Protein AF-A0A1G6BHX0-F1 (afdb_monomer_lite)

Structure (mmCIF, N/CA/C/O backbone):
data_AF-A0A1G6BHX0-F1
#
_entry.id   AF-A0A1G6BHX0-F1
#
loop_
_atom_site.group_PDB
_atom_site.id
_atom_site.type_symbol
_atom_site.label_atom_id
_atom_site.label_alt_id
_atom_site.label_comp_id
_atom_site.label_asym_id
_atom_site.label_entity_id
_atom_site.label_seq_id
_atom_site.pdbx_PDB_ins_code
_atom_site.Cartn_x
_atom_site.Cartn_y
_atom_site.Cartn_z
_atom_site.occupancy
_atom_site.B_iso_or_equiv
_atom_site.auth_seq_id
_atom_site.auth_comp_id
_atom_site.auth_asym_id
_atom_site.auth_atom_id
_atom_site.pdbx_PDB_model_num
ATOM 1 N N . MET A 1 1 ? -60.438 -15.370 -23.600 1.00 46.47 1 MET A N 1
ATOM 2 C CA . MET A 1 1 ? -59.847 -15.173 -22.252 1.00 46.47 1 MET A CA 1
ATOM 3 C C . MET A 1 1 ? -58.517 -15.905 -22.029 1.00 46.47 1 MET A C 1
ATOM 5 O O . MET A 1 1 ? -57.641 -15.317 -21.419 1.00 46.47 1 MET A O 1
ATOM 9 N N . LYS A 1 2 ? -58.293 -17.122 -22.562 1.00 44.69 2 LYS A N 1
ATOM 10 C CA . LYS A 1 2 ? -57.037 -17.888 -22.352 1.00 44.69 2 LYS A CA 1
ATOM 11 C C . LYS A 1 2 ? -55.744 -17.237 -22.894 1.00 44.69 2 LYS A C 1
ATOM 13 O O . LYS A 1 2 ? -54.677 -17.488 -22.357 1.00 44.69 2 LYS A O 1
ATOM 18 N N . LYS A 1 3 ? -55.824 -16.378 -23.923 1.00 44.75 3 LYS A N 1
ATOM 19 C CA . LYS A 1 3 ? -54.641 -15.731 -24.530 1.00 44.75 3 LYS A CA 1
ATOM 20 C C . LYS A 1 3 ? -54.059 -14.584 -23.688 1.00 44.75 3 LYS A C 1
ATOM 22 O O . LYS A 1 3 ? -52.851 -14.409 -23.675 1.00 44.75 3 LYS A O 1
ATOM 27 N N . ILE A 1 4 ? -54.893 -13.843 -22.954 1.00 51.31 4 ILE A N 1
ATOM 28 C CA . ILE A 1 4 ? -54.459 -12.666 -22.174 1.00 51.31 4 ILE A CA 1
ATOM 29 C C . ILE A 1 4 ? -53.699 -13.097 -20.909 1.00 51.31 4 ILE A C 1
ATOM 31 O O . ILE A 1 4 ? -52.678 -12.511 -20.568 1.00 51.31 4 ILE A O 1
ATOM 35 N N . VAL A 1 5 ? -54.135 -14.190 -20.273 1.00 51.47 5 VAL A N 1
ATOM 36 C CA . VAL A 1 5 ? -53.470 -14.758 -19.087 1.00 51.47 5 VAL A CA 1
ATOM 37 C C . VAL A 1 5 ? -52.067 -15.282 -19.425 1.00 51.47 5 VAL A C 1
ATOM 39 O O . VAL A 1 5 ? -51.151 -15.151 -18.620 1.00 51.47 5 VAL A O 1
ATOM 42 N N . SER A 1 6 ? -51.863 -15.792 -20.646 1.00 55.38 6 SER A N 1
ATOM 43 C CA . SER A 1 6 ? -50.557 -16.291 -21.095 1.00 55.38 6 SER A CA 1
ATOM 44 C C . SER A 1 6 ? -49.532 -15.174 -21.325 1.00 55.38 6 SER A C 1
ATOM 46 O O . SER A 1 6 ? -48.349 -15.383 -21.077 1.00 55.38 6 SER A O 1
ATOM 48 N N . PHE A 1 7 ? -49.973 -13.987 -21.760 1.00 51.72 7 PHE A N 1
ATOM 49 C CA . PHE A 1 7 ? -49.089 -12.830 -21.941 1.00 51.72 7 PHE A CA 1
ATOM 50 C C . PHE A 1 7 ? -48.683 -12.198 -20.609 1.00 51.72 7 PHE A C 1
ATOM 52 O O . PHE A 1 7 ? -47.522 -11.841 -20.435 1.00 51.72 7 PHE A O 1
ATOM 59 N N . ALA A 1 8 ? -49.608 -12.113 -19.649 1.00 55.66 8 ALA A N 1
ATOM 60 C CA . ALA A 1 8 ? -49.297 -11.607 -18.314 1.00 55.66 8 ALA A CA 1
ATOM 61 C C . ALA A 1 8 ? -48.320 -12.533 -17.568 1.00 55.66 8 ALA A C 1
ATOM 63 O O . ALA A 1 8 ? -47.366 -12.056 -16.961 1.00 55.66 8 ALA A O 1
ATOM 64 N N . LEU A 1 9 ? -48.500 -13.855 -17.672 1.00 54.53 9 LEU A N 1
ATOM 65 C CA . LEU A 1 9 ? -47.599 -14.825 -17.045 1.00 54.53 9 LEU A CA 1
ATOM 66 C C . LEU A 1 9 ? -46.196 -14.802 -17.678 1.00 54.53 9 LEU A C 1
ATOM 68 O O . LEU A 1 9 ? -45.200 -14.856 -16.961 1.00 54.53 9 LEU A O 1
ATOM 72 N N . ALA A 1 10 ? -46.113 -14.652 -19.005 1.00 54.75 10 ALA A N 1
ATOM 73 C CA . ALA A 1 10 ? -44.840 -14.501 -19.707 1.00 54.75 10 ALA A CA 1
ATOM 74 C C . ALA A 1 10 ? -44.122 -13.194 -19.329 1.00 54.75 10 ALA A C 1
ATOM 76 O O . ALA A 1 10 ? -42.919 -13.211 -19.085 1.00 54.75 10 ALA A O 1
ATOM 77 N N . ALA A 1 11 ? -44.848 -12.077 -19.206 1.00 55.94 11 ALA A N 1
ATOM 78 C CA . ALA A 1 11 ? -44.277 -10.799 -18.783 1.00 55.94 11 ALA A CA 1
ATOM 79 C C . ALA A 1 11 ? -43.752 -10.847 -17.338 1.00 55.94 11 ALA A C 1
ATOM 81 O O . ALA A 1 11 ? -42.668 -10.341 -17.062 1.00 55.94 11 ALA A O 1
ATOM 82 N N . VAL A 1 12 ? -44.465 -11.516 -16.426 1.00 55.97 12 VAL A N 1
ATOM 83 C CA . VAL A 1 12 ? -44.016 -11.691 -15.035 1.00 55.97 12 VAL A CA 1
ATOM 84 C C . VAL A 1 12 ? -42.796 -12.612 -14.949 1.00 55.97 12 VAL A C 1
ATOM 86 O O . VAL A 1 12 ? -41.881 -12.311 -14.189 1.00 55.97 12 VAL A O 1
ATOM 89 N N . MET A 1 13 ? -42.716 -13.676 -15.758 1.00 52.53 13 MET A N 1
ATOM 90 C CA . MET A 1 13 ? -41.508 -14.511 -15.826 1.00 52.53 13 MET A CA 1
ATOM 91 C C . MET A 1 13 ? -40.313 -13.761 -16.424 1.00 52.53 13 MET A C 1
ATOM 93 O O . MET A 1 13 ? -39.204 -13.910 -15.923 1.00 52.53 13 MET A O 1
ATOM 97 N N . VAL A 1 14 ? -40.516 -12.912 -17.438 1.00 51.03 14 VAL A N 1
ATOM 98 C CA . VAL A 1 14 ? -39.447 -12.061 -17.991 1.00 51.03 14 VAL A CA 1
ATOM 99 C C . VAL A 1 14 ? -38.976 -11.029 -16.964 1.00 51.03 14 VAL A C 1
ATOM 101 O O . VAL A 1 14 ? -37.773 -10.824 -16.839 1.00 51.03 14 VAL A O 1
ATOM 104 N N . CYS A 1 15 ? -39.881 -10.438 -16.178 1.00 52.56 15 CYS A N 1
ATOM 105 C CA . CYS A 1 15 ? -39.523 -9.530 -15.085 1.00 52.56 15 CYS A CA 1
ATOM 106 C C . CYS A 1 15 ? -38.825 -10.248 -13.916 1.00 52.56 15 CYS A C 1
ATOM 108 O O . CYS A 1 15 ? -37.876 -9.721 -13.347 1.00 52.56 15 CYS A O 1
ATOM 110 N N . ALA A 1 16 ? -39.243 -11.463 -13.560 1.00 45.12 16 ALA A N 1
ATOM 111 C CA . ALA A 1 16 ? -38.604 -12.235 -12.494 1.00 45.12 16 ALA A CA 1
ATOM 112 C C . ALA A 1 16 ? -37.216 -12.755 -12.908 1.00 45.12 16 ALA A C 1
ATOM 114 O O . ALA A 1 16 ? -36.285 -12.739 -12.104 1.00 45.12 16 ALA A O 1
ATOM 115 N N . MET A 1 17 ? -37.046 -13.149 -14.174 1.00 44.47 17 MET A N 1
ATOM 116 C CA . MET A 1 17 ? -35.746 -13.558 -14.713 1.00 44.47 17 MET A CA 1
ATOM 117 C C . MET A 1 17 ? -34.805 -12.368 -14.934 1.00 44.47 17 MET A C 1
ATOM 119 O O . MET A 1 17 ? -33.602 -12.524 -14.752 1.00 44.47 17 MET A O 1
ATOM 123 N N . SER A 1 18 ? -35.308 -11.168 -15.244 1.00 44.28 18 SER A N 1
ATOM 124 C CA . SER A 1 18 ? -34.462 -9.969 -15.334 1.00 44.28 18 SER A CA 1
ATOM 125 C C . SER A 1 18 ? -34.060 -9.412 -13.966 1.00 44.28 18 SER A C 1
ATOM 127 O O . SER A 1 18 ? -32.955 -8.894 -13.835 1.00 44.28 18 SER A O 1
ATOM 129 N N . ILE A 1 19 ? -34.880 -9.584 -12.924 1.00 40.91 19 ILE A N 1
ATOM 130 C CA . ILE A 1 19 ? -34.498 -9.231 -11.545 1.00 40.91 19 ILE A CA 1
ATOM 131 C C . ILE A 1 19 ? -33.525 -10.271 -10.961 1.00 40.91 19 ILE A C 1
ATOM 133 O O . ILE A 1 19 ? -32.582 -9.896 -10.268 1.00 40.91 19 ILE A O 1
ATOM 137 N N . SER A 1 20 ? -33.672 -11.559 -11.297 1.00 32.75 20 SER A N 1
ATOM 138 C CA . SER A 1 20 ? -32.741 -12.608 -10.848 1.00 32.75 20 SER A CA 1
ATOM 139 C C . SER A 1 20 ? -31.373 -12.556 -11.542 1.00 32.75 20 SER A C 1
ATOM 141 O O . SER A 1 20 ? -30.384 -12.952 -10.931 1.00 32.75 20 SER A O 1
ATOM 143 N N . VAL A 1 21 ? -31.281 -12.042 -12.775 1.00 37.16 21 VAL A N 1
ATOM 144 C CA . VAL A 1 21 ? -29.992 -11.767 -13.452 1.00 37.16 21 VAL A CA 1
ATOM 145 C C . VAL A 1 2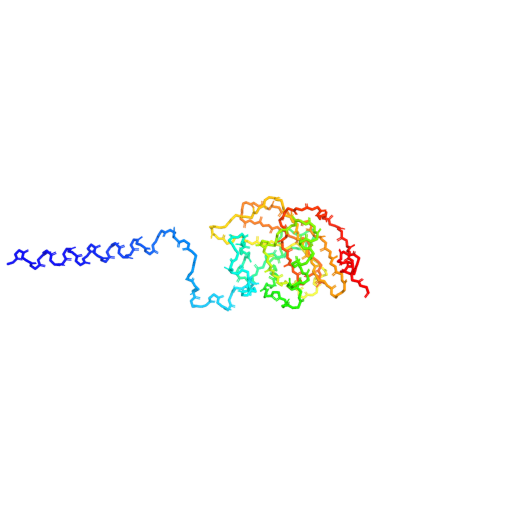1 ? -29.294 -10.524 -12.873 1.00 37.16 21 VAL A C 1
ATOM 147 O O . VAL A 1 21 ? -28.095 -10.344 -13.063 1.00 37.16 21 VAL A O 1
ATOM 150 N N . CYS A 1 22 ? -29.997 -9.697 -12.094 1.00 35.69 22 CYS A N 1
ATOM 151 C CA . CYS A 1 22 ? -29.413 -8.549 -11.395 1.00 35.69 22 CYS A CA 1
ATOM 152 C C . CYS A 1 22 ? -28.879 -8.869 -9.984 1.00 35.69 22 CYS A C 1
ATOM 154 O O . CYS A 1 22 ? -28.345 -7.966 -9.346 1.00 35.69 22 CYS A O 1
ATOM 156 N N . ALA A 1 23 ? -29.012 -10.105 -9.484 1.00 33.50 23 ALA A N 1
ATOM 157 C CA . ALA A 1 23 ? -28.701 -10.440 -8.087 1.00 33.50 23 ALA A CA 1
ATOM 158 C C . ALA A 1 23 ? -27.731 -11.624 -7.886 1.00 33.50 23 ALA A C 1
ATOM 160 O O . ALA A 1 23 ? -27.580 -12.094 -6.761 1.00 33.50 23 ALA A O 1
ATOM 161 N N . ALA A 1 24 ? -27.036 -12.094 -8.927 1.00 28.48 24 ALA A N 1
ATOM 162 C CA . ALA A 1 24 ? -25.957 -13.077 -8.782 1.00 28.48 24 ALA A CA 1
ATOM 163 C C . ALA A 1 24 ? -24.733 -12.684 -9.631 1.00 28.48 24 ALA A C 1
ATOM 165 O O . ALA A 1 24 ? -24.894 -12.089 -10.699 1.00 28.48 24 ALA A O 1
ATOM 166 N N . PRO A 1 25 ? -23.511 -12.955 -9.140 1.00 38.62 25 PRO A N 1
ATOM 167 C CA . PRO A 1 25 ? -22.312 -12.225 -9.515 1.00 38.62 25 PRO A CA 1
ATOM 168 C C . PRO A 1 25 ? -21.788 -12.713 -10.865 1.00 38.62 25 PRO A C 1
ATOM 170 O O . PRO A 1 25 ? -21.368 -13.857 -11.010 1.00 38.62 25 PRO A O 1
ATOM 173 N N . MET A 1 26 ? -21.782 -11.825 -11.854 1.00 28.05 26 MET A N 1
ATOM 174 C CA . MET A 1 26 ? -20.965 -11.977 -13.053 1.00 28.05 26 MET A CA 1
ATOM 175 C C . MET A 1 26 ? -20.122 -10.711 -13.186 1.00 28.05 26 MET A C 1
ATOM 177 O O . MET A 1 26 ? -20.650 -9.605 -13.284 1.00 28.05 26 MET A O 1
ATOM 181 N N . ALA A 1 27 ? -18.810 -10.902 -13.086 1.00 26.11 27 ALA A N 1
ATOM 182 C CA . ALA A 1 27 ? -17.751 -9.906 -13.196 1.00 26.11 27 ALA A CA 1
ATOM 183 C C . ALA A 1 27 ? -17.761 -9.157 -14.553 1.00 26.11 27 ALA A C 1
ATOM 185 O O . ALA A 1 27 ? -18.596 -9.420 -15.418 1.00 26.11 27 ALA A O 1
ATOM 186 N N . PRO A 1 28 ? -16.724 -8.367 -14.851 1.00 34.50 28 PRO A N 1
ATOM 187 C CA . PRO A 1 28 ? -16.328 -7.086 -14.283 1.00 34.50 28 PRO A CA 1
ATOM 188 C C . PRO A 1 28 ? -16.650 -5.989 -15.318 1.00 34.50 28 PRO A C 1
ATOM 190 O O . PRO A 1 28 ? -16.284 -6.104 -16.484 1.00 34.50 28 PRO A O 1
ATOM 193 N N . GLY A 1 29 ? -17.358 -4.921 -14.943 1.00 31.41 29 GLY A N 1
ATOM 194 C CA . GLY A 1 29 ? -17.608 -3.843 -15.917 1.00 31.41 29 GLY A CA 1
ATOM 195 C C . GLY A 1 29 ? -18.856 -2.994 -15.729 1.00 31.41 29 GLY A C 1
ATOM 196 O O . GLY A 1 29 ? -19.394 -2.480 -16.707 1.00 31.41 29 GLY A O 1
ATOM 197 N N . ARG A 1 30 ? -19.338 -2.807 -14.499 1.00 31.22 30 ARG A N 1
ATOM 198 C CA . ARG A 1 30 ? -20.303 -1.740 -14.215 1.00 31.22 30 ARG A CA 1
ATOM 199 C C . ARG A 1 30 ? -19.712 -0.786 -13.197 1.00 31.22 30 ARG A C 1
ATOM 201 O O . ARG A 1 30 ? -19.806 -1.021 -12.003 1.00 31.22 30 ARG A O 1
ATOM 208 N N . LEU A 1 31 ? -19.124 0.286 -13.722 1.00 30.83 31 LEU A N 1
ATOM 209 C CA . LEU A 1 31 ? -18.862 1.513 -12.980 1.00 30.83 31 LEU A CA 1
ATOM 210 C C . LEU A 1 31 ? -20.208 2.033 -12.467 1.00 30.83 31 LEU A C 1
ATOM 212 O O . LEU A 1 31 ? -21.060 2.453 -13.259 1.00 30.83 31 LEU A O 1
ATOM 216 N N . LEU A 1 32 ? -20.429 1.956 -11.158 1.00 29.66 32 LEU A N 1
ATOM 217 C CA . LEU A 1 32 ? -21.624 2.528 -10.547 1.00 29.66 32 LEU A CA 1
ATOM 218 C C . LEU A 1 32 ? -21.540 4.066 -10.623 1.00 29.66 32 LEU A C 1
ATOM 220 O O . LEU A 1 32 ? -20.479 4.637 -10.353 1.00 29.66 32 LEU A O 1
ATOM 224 N N . PRO A 1 33 ? -22.625 4.786 -10.965 1.00 27.83 33 PRO A N 1
ATOM 225 C CA . PRO A 1 33 ? -22.627 6.247 -10.930 1.00 27.83 33 PRO A CA 1
ATOM 226 C C . PRO A 1 33 ? -22.455 6.716 -9.476 1.00 27.83 33 PRO A C 1
ATOM 228 O O . PRO A 1 33 ? -23.372 6.597 -8.669 1.00 27.83 33 PRO A O 1
ATOM 231 N N . GLY A 1 34 ? -21.247 7.178 -9.138 1.00 31.67 34 GLY A N 1
ATOM 232 C CA . GLY A 1 34 ? -20.803 7.495 -7.771 1.00 31.67 34 GLY A CA 1
ATOM 233 C C . GLY A 1 34 ? -19.499 6.794 -7.363 1.00 31.67 34 GLY A C 1
ATOM 234 O O . GLY A 1 34 ? -18.779 7.291 -6.503 1.00 31.67 34 GLY A O 1
ATOM 235 N N . GLU A 1 35 ? -19.119 5.699 -8.030 1.00 32.47 35 GLU A N 1
ATOM 236 C CA . GLU A 1 35 ? -17.833 5.025 -7.789 1.00 32.47 35 GLU A CA 1
ATOM 237 C C . GLU A 1 35 ? -16.640 5.887 -8.241 1.00 32.47 35 GLU A C 1
ATOM 239 O O . GLU A 1 35 ? -15.602 5.859 -7.599 1.00 32.47 35 GLU A O 1
ATOM 244 N N . TYR A 1 36 ? -16.786 6.763 -9.244 1.00 32.47 36 TYR A N 1
ATOM 245 C CA . TYR A 1 36 ? -15.722 7.716 -9.617 1.00 32.47 36 TYR A CA 1
ATOM 246 C C . TYR A 1 36 ? -15.337 8.704 -8.505 1.00 32.47 36 TYR A C 1
ATOM 248 O O . TYR A 1 36 ? -14.243 9.256 -8.549 1.00 32.47 36 TYR A O 1
ATOM 256 N N . THR A 1 37 ? -16.219 8.952 -7.534 1.00 30.36 37 THR A N 1
ATOM 257 C CA . THR A 1 37 ? -15.979 9.918 -6.448 1.00 30.36 37 THR A CA 1
ATOM 258 C C . THR A 1 37 ? -15.543 9.261 -5.138 1.00 30.36 37 THR A C 1
ATOM 260 O O . THR A 1 37 ? -15.032 9.964 -4.276 1.00 30.36 37 THR A O 1
ATOM 263 N N . ASN A 1 38 ? -15.686 7.935 -5.007 1.00 33.62 38 ASN A N 1
ATOM 264 C CA . ASN A 1 38 ? -15.346 7.165 -3.798 1.00 33.62 38 ASN A CA 1
ATOM 265 C C . ASN A 1 38 ? -14.410 5.968 -4.057 1.00 33.62 38 ASN A C 1
ATOM 267 O O . ASN A 1 38 ? -14.175 5.141 -3.177 1.00 33.62 38 ASN A O 1
ATOM 271 N N . ASN A 1 39 ? -13.852 5.869 -5.262 1.00 37.94 39 ASN A N 1
ATOM 272 C CA . ASN A 1 39 ? -12.819 4.904 -5.601 1.00 37.94 39 ASN A CA 1
ATOM 273 C C . ASN A 1 39 ? -11.447 5.476 -5.251 1.00 37.94 39 ASN A C 1
ATOM 275 O O . ASN A 1 39 ? -10.689 5.835 -6.142 1.00 37.94 39 ASN A O 1
ATOM 279 N N . ALA A 1 40 ? -11.066 5.492 -3.977 1.00 39.12 40 ALA A N 1
ATOM 280 C CA . ALA A 1 40 ? -9.707 5.855 -3.556 1.00 39.12 40 ALA A CA 1
ATOM 281 C C . ALA A 1 40 ? -8.574 5.010 -4.204 1.00 39.12 40 ALA A C 1
ATOM 283 O O . ALA A 1 40 ? -7.400 5.229 -3.941 1.00 39.12 40 ALA A O 1
ATOM 284 N N . VAL A 1 41 ? -8.912 4.047 -5.065 1.00 46.31 41 VAL A N 1
ATOM 285 C CA . VAL A 1 41 ? -8.068 2.934 -5.506 1.00 46.31 41 VAL A CA 1
ATOM 286 C C . VAL A 1 41 ? -8.076 2.785 -7.035 1.00 46.31 41 VAL A C 1
ATOM 288 O O . VAL A 1 41 ? -7.857 1.701 -7.556 1.00 46.31 41 VAL A O 1
ATOM 291 N N . LEU A 1 42 ? -8.360 3.850 -7.796 1.00 42.75 42 LEU A N 1
ATOM 292 C CA . LEU A 1 42 ? -8.301 3.806 -9.264 1.00 42.75 42 LEU A CA 1
ATOM 293 C C . LEU A 1 42 ? -7.270 4.771 -9.838 1.00 42.75 42 LEU A C 1
ATOM 295 O O . LEU A 1 42 ? -7.570 5.924 -10.129 1.00 42.75 42 LEU A O 1
ATOM 299 N N . SER A 1 43 ? -6.067 4.291 -10.119 1.00 39.28 43 SER A N 1
ATOM 300 C CA . SER A 1 43 ? -5.427 4.758 -11.345 1.00 39.28 43 SER A CA 1
ATOM 301 C C . SER A 1 43 ? -6.139 4.017 -12.478 1.00 39.28 43 SER A C 1
ATOM 303 O O . SER A 1 43 ? -6.162 2.788 -12.482 1.00 39.28 43 SER A O 1
ATOM 305 N N . GLY A 1 44 ? -6.777 4.740 -13.403 1.00 38.56 44 GLY A N 1
ATOM 306 C CA . GLY A 1 44 ? -7.538 4.151 -14.515 1.00 38.56 44 GLY A CA 1
ATOM 307 C C . GLY A 1 44 ? -6.751 3.153 -15.380 1.00 38.56 44 GLY A C 1
ATOM 308 O O . GLY A 1 44 ? -7.365 2.437 -16.155 1.00 38.56 44 GLY A O 1
ATOM 309 N N . LEU A 1 45 ? -5.426 3.064 -15.208 1.00 43.53 45 LEU A N 1
ATOM 310 C CA . LEU A 1 45 ? -4.554 2.065 -15.832 1.00 43.53 45 LEU A CA 1
ATOM 311 C C . LEU A 1 45 ? -4.674 0.649 -15.238 1.00 43.53 45 LEU A C 1
ATOM 313 O O . LEU A 1 45 ? -4.355 -0.308 -15.929 1.00 43.53 45 LEU A O 1
ATOM 317 N N . TRP A 1 46 ? -5.102 0.489 -13.981 1.00 50.38 46 TRP A N 1
ATOM 318 C CA . TRP A 1 46 ? -5.078 -0.815 -13.286 1.00 50.38 46 TRP A CA 1
ATOM 319 C C . TRP A 1 46 ? -6.423 -1.542 -13.266 1.00 50.38 46 TRP A C 1
ATOM 321 O O . TRP A 1 46 ? -6.490 -2.709 -12.895 1.00 50.38 46 TRP A O 1
ATOM 331 N N . LEU A 1 47 ? -7.487 -0.885 -13.738 1.00 46.84 47 LEU A N 1
ATOM 332 C CA . LEU A 1 47 ? -8.778 -1.534 -14.005 1.00 46.84 47 LEU A CA 1
ATOM 333 C C . LEU A 1 47 ? -8.689 -2.638 -15.063 1.00 46.84 47 LEU A C 1
ATOM 335 O O . LEU A 1 47 ? -9.620 -3.426 -15.196 1.00 46.84 47 LEU A O 1
ATOM 339 N N . GLU A 1 48 ? -7.599 -2.664 -15.828 1.00 43.31 48 GLU A N 1
ATOM 340 C CA . GLU A 1 48 ? -7.405 -3.575 -16.952 1.00 43.31 48 GLU A CA 1
ATOM 341 C C . GLU A 1 48 ? -6.636 -4.852 -16.571 1.00 43.31 48 GLU A C 1
ATOM 343 O O . GLU A 1 48 ? -6.538 -5.768 -17.387 1.00 43.31 48 GLU A O 1
ATOM 348 N N . THR A 1 49 ? -6.113 -4.954 -15.342 1.00 54.47 49 THR A N 1
ATOM 349 C CA . THR A 1 49 ? -5.416 -6.157 -14.862 1.00 54.47 49 THR A CA 1
ATOM 350 C C . THR A 1 49 ? -6.336 -6.996 -13.979 1.00 54.47 49 THR A C 1
ATOM 352 O O . THR A 1 49 ? -6.878 -6.491 -12.998 1.00 54.47 49 THR A O 1
ATOM 355 N N . ASN A 1 50 ? -6.482 -8.287 -14.294 1.00 59.06 50 ASN A N 1
ATOM 356 C CA . ASN A 1 50 ? -7.357 -9.220 -13.564 1.00 59.06 50 ASN A CA 1
ATOM 357 C C . ASN A 1 50 ? -6.966 -9.433 -12.090 1.00 59.06 50 ASN A C 1
ATOM 359 O O . ASN A 1 50 ? -7.782 -9.920 -11.315 1.00 59.06 50 ASN A O 1
ATOM 363 N N . ASP A 1 51 ? -5.743 -9.061 -11.714 1.00 67.56 51 ASP A N 1
ATOM 364 C CA . ASP A 1 51 ? -5.155 -9.351 -10.403 1.00 67.56 51 ASP A CA 1
ATOM 365 C C . ASP A 1 51 ? -5.306 -8.187 -9.404 1.00 67.56 51 ASP A C 1
ATOM 367 O O . ASP A 1 51 ? -4.748 -8.214 -8.308 1.00 67.56 51 ASP A O 1
ATOM 371 N N . PHE A 1 52 ? -6.048 -7.136 -9.774 1.00 76.94 52 PHE A N 1
ATOM 372 C CA . PHE A 1 52 ? -6.218 -5.957 -8.932 1.00 76.94 52 PHE A CA 1
ATOM 373 C C . PHE A 1 52 ? -7.264 -6.166 -7.826 1.00 76.94 52 PHE A C 1
ATOM 375 O O . PHE A 1 52 ? -8.418 -6.517 -8.081 1.00 76.94 52 PHE A O 1
ATOM 382 N N . VAL A 1 53 ? -6.875 -5.863 -6.589 1.00 77.88 53 VAL A N 1
ATOM 383 C CA . VAL A 1 53 ? -7.654 -6.022 -5.361 1.00 77.88 53 VAL A CA 1
ATOM 384 C C . VAL A 1 53 ? -7.939 -4.646 -4.746 1.00 77.88 53 VAL A C 1
ATOM 386 O O . VAL A 1 53 ? -7.054 -4.033 -4.148 1.00 77.88 53 VAL A O 1
ATOM 389 N N . PRO A 1 54 ? -9.174 -4.127 -4.849 1.00 76.00 54 PRO A N 1
ATOM 390 C CA . PRO A 1 54 ? -9.528 -2.841 -4.267 1.00 76.00 54 PRO A CA 1
ATOM 391 C C . PRO A 1 54 ? -9.647 -2.919 -2.739 1.00 76.00 54 PRO A C 1
ATOM 393 O O . PRO A 1 54 ? -10.303 -3.810 -2.187 1.00 76.00 54 PRO A O 1
ATOM 396 N N . VAL A 1 55 ? -9.065 -1.928 -2.057 1.00 71.88 55 VAL A N 1
ATOM 397 C CA . VAL A 1 55 ? -9.106 -1.801 -0.593 1.00 71.88 55 VAL A CA 1
ATOM 398 C C . VAL A 1 55 ? -9.787 -0.507 -0.159 1.00 71.88 55 VAL A C 1
ATOM 400 O O . VAL A 1 55 ? -9.334 0.585 -0.472 1.00 71.88 55 VAL A O 1
ATOM 403 N N . SER A 1 56 ? -10.847 -0.650 0.630 1.00 67.69 56 SER A N 1
ATOM 404 C CA . SER A 1 56 ? -11.624 0.403 1.278 1.00 67.69 56 SER A CA 1
ATOM 405 C C . SER A 1 56 ? -12.263 1.465 0.359 1.00 67.69 56 SER A C 1
ATOM 407 O O . SER A 1 56 ? -11.754 1.858 -0.686 1.00 67.69 56 SER A O 1
ATOM 409 N N . SER A 1 57 ? -13.424 1.976 0.771 1.00 63.03 57 SER A N 1
ATOM 410 C CA . SER A 1 57 ? -14.204 2.986 0.046 1.00 63.03 57 SER A CA 1
ATOM 411 C C . SER A 1 57 ? -13.812 4.430 0.394 1.00 63.03 57 SER A C 1
ATOM 413 O O . SER A 1 57 ? -14.679 5.301 0.422 1.00 63.03 57 SER A O 1
ATOM 415 N N . GLY A 1 58 ? -12.540 4.681 0.728 1.00 64.38 58 GLY A N 1
ATOM 416 C CA . GLY A 1 58 ? -12.028 6.030 1.011 1.00 64.38 58 GLY A CA 1
ATOM 417 C C . GLY A 1 58 ? -11.542 6.295 2.437 1.00 64.38 58 GLY A C 1
ATOM 418 O O . GLY A 1 58 ? -11.007 7.371 2.680 1.00 64.38 58 GLY A O 1
ATOM 419 N N . VAL A 1 59 ? -11.670 5.343 3.370 1.00 72.31 59 VAL A N 1
ATOM 420 C CA . VAL A 1 59 ? -11.201 5.522 4.759 1.00 72.31 59 VAL A CA 1
ATOM 421 C C . VAL A 1 59 ? -10.577 4.255 5.348 1.00 72.31 59 VAL A C 1
ATOM 423 O O . VAL A 1 59 ? -11.075 3.156 5.141 1.00 72.31 59 VAL A O 1
ATOM 426 N N . GLY A 1 60 ? -9.492 4.378 6.103 1.00 75.75 60 GLY A N 1
ATOM 427 C CA . GLY A 1 60 ? -8.924 3.282 6.897 1.00 75.75 60 GLY A CA 1
ATOM 428 C C . GLY A 1 60 ? -9.090 3.539 8.391 1.00 75.75 60 GLY A C 1
ATOM 429 O O . GLY A 1 60 ? -8.956 4.682 8.826 1.00 75.75 60 GLY A O 1
ATOM 430 N N . ASP A 1 61 ? -9.341 2.503 9.191 1.00 84.50 61 ASP A N 1
ATOM 431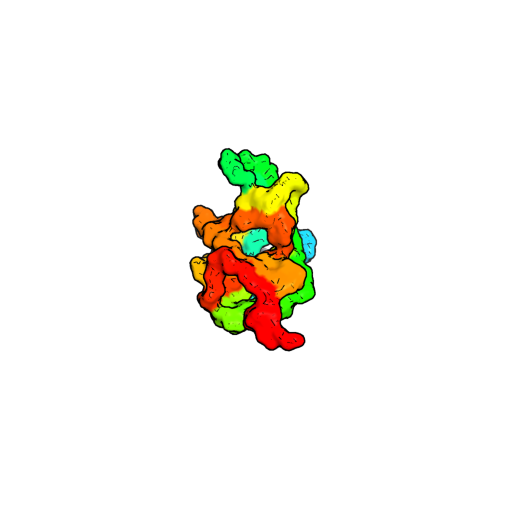 C CA . ASP A 1 61 ? -9.385 2.653 10.651 1.00 84.50 61 ASP A CA 1
ATOM 432 C C . ASP A 1 61 ? -7.956 2.847 11.170 1.00 84.50 61 ASP A C 1
ATOM 434 O O . ASP A 1 61 ? -7.100 1.988 10.967 1.00 84.50 61 ASP A O 1
ATOM 438 N N . CYS A 1 62 ? -7.666 3.975 11.816 1.00 86.94 62 CYS A N 1
ATOM 439 C CA . CYS A 1 62 ? -6.303 4.347 12.195 1.00 86.94 62 CYS A CA 1
ATOM 440 C C . CYS A 1 62 ? -6.120 4.308 13.709 1.00 86.94 62 CYS A C 1
ATOM 442 O O . CYS A 1 62 ? -6.581 5.211 14.398 1.00 86.94 62 CYS A O 1
ATOM 444 N N . THR A 1 63 ? -5.392 3.335 14.247 1.00 86.44 63 THR A N 1
ATOM 445 C CA . THR A 1 63 ? -5.068 3.252 15.682 1.00 86.44 63 THR A CA 1
ATOM 446 C C . THR A 1 63 ? -3.652 3.741 15.977 1.00 86.44 63 THR A C 1
ATOM 448 O O . THR A 1 63 ? -2.729 3.515 15.195 1.00 86.44 63 THR A O 1
ATOM 451 N N . ILE A 1 64 ? -3.469 4.390 17.127 1.00 84.38 64 ILE A N 1
ATOM 452 C CA . ILE A 1 64 ? -2.153 4.801 17.633 1.00 84.38 64 ILE A CA 1
ATOM 453 C C . ILE A 1 64 ? -1.566 3.641 18.440 1.00 84.38 64 ILE A C 1
ATOM 455 O O . ILE A 1 64 ? -2.305 2.874 19.059 1.00 84.38 64 ILE A O 1
ATOM 459 N N . GLU A 1 65 ? -0.242 3.511 18.449 1.00 77.25 65 GLU A N 1
ATOM 460 C CA . GLU A 1 65 ? 0.442 2.538 19.298 1.00 77.25 65 GLU A CA 1
ATOM 461 C C . GLU A 1 65 ? 0.008 2.682 20.770 1.00 77.25 65 GLU A C 1
ATOM 463 O O . GLU A 1 65 ? -0.066 3.785 21.314 1.00 77.25 65 GLU A O 1
ATOM 468 N N . GLY A 1 66 ? -0.331 1.556 21.404 1.00 71.06 66 GLY A N 1
ATOM 469 C CA . GLY A 1 66 ? -0.831 1.520 22.782 1.00 71.06 66 GLY A CA 1
ATOM 470 C C . GLY A 1 66 ? -2.324 1.834 22.953 1.00 71.06 66 GLY A C 1
ATOM 471 O O . GLY A 1 66 ? -2.805 1.815 24.084 1.00 71.06 66 GLY A O 1
ATOM 472 N N . GLN A 1 67 ? -3.076 2.088 21.874 1.00 75.62 67 GLN A N 1
ATOM 473 C CA . GLN A 1 67 ? -4.533 2.254 21.918 1.00 75.62 67 GLN A CA 1
ATOM 474 C C . GLN A 1 67 ? -5.252 1.140 21.149 1.00 75.62 67 GLN A C 1
ATOM 476 O O . GLN A 1 67 ? -5.036 0.964 19.954 1.00 75.62 67 GLN A O 1
ATOM 481 N N . GLU A 1 68 ? -6.176 0.434 21.810 1.00 65.56 68 GLU A N 1
ATOM 482 C CA . GLU A 1 68 ? -7.013 -0.584 21.151 1.00 65.56 68 GLU A CA 1
ATOM 483 C C . GLU A 1 68 ? -8.041 0.029 20.187 1.00 65.56 68 GLU A C 1
ATOM 485 O O . GLU A 1 68 ? -8.415 -0.592 19.193 1.00 65.56 68 GLU A O 1
ATOM 490 N N . LYS A 1 69 ? -8.516 1.250 20.478 1.00 71.31 69 LYS A N 1
ATOM 491 C CA . LYS A 1 69 ? -9.448 2.015 19.639 1.00 71.31 69 LYS A CA 1
ATOM 492 C C . LYS A 1 69 ? -9.163 3.506 19.771 1.00 71.31 69 LYS A C 1
ATOM 494 O O . LYS A 1 69 ? -9.154 4.034 20.877 1.00 71.31 69 LYS A O 1
ATOM 499 N N . SER A 1 70 ? -8.986 4.178 18.641 1.00 74.25 70 SER A N 1
ATOM 500 C CA . SER A 1 70 ? -8.777 5.632 18.565 1.00 74.25 70 SER A CA 1
ATOM 501 C C . SER A 1 70 ? -10.029 6.388 18.091 1.00 74.25 70 SER A C 1
ATOM 503 O O . SER A 1 70 ? -10.171 7.574 18.367 1.00 74.25 70 SER A O 1
ATOM 505 N N . GLY A 1 71 ? -10.918 5.720 17.339 1.00 75.88 71 GLY A N 1
ATOM 506 C CA . GLY A 1 71 ? -12.015 6.364 16.605 1.00 75.88 71 GLY A CA 1
ATOM 507 C C . GLY A 1 71 ? -11.553 7.278 15.460 1.00 75.88 71 GLY A C 1
ATOM 508 O O . GLY A 1 71 ? -12.362 8.032 14.929 1.00 75.88 71 GLY A O 1
ATOM 509 N N . MET A 1 72 ? -10.266 7.241 15.100 1.00 83.50 72 MET A N 1
ATOM 510 C CA . MET A 1 72 ? -9.685 8.064 14.042 1.00 83.50 72 MET A CA 1
ATOM 511 C C . MET A 1 72 ? -9.649 7.308 12.714 1.00 83.50 72 MET A C 1
ATOM 513 O O . MET A 1 72 ? -9.431 6.097 12.685 1.00 83.50 72 MET A O 1
ATOM 517 N N . THR A 1 73 ? -9.795 8.039 11.613 1.00 86.50 73 THR A N 1
ATOM 518 C CA . THR A 1 73 ? -9.768 7.487 10.256 1.00 86.50 73 THR A CA 1
ATOM 519 C C . THR A 1 73 ? -8.642 8.110 9.442 1.00 86.50 73 THR A C 1
ATOM 521 O O . THR A 1 73 ? -8.454 9.325 9.469 1.00 86.50 73 THR A O 1
ATOM 524 N N . ALA A 1 74 ? -7.893 7.286 8.718 1.00 85.25 74 ALA A N 1
ATOM 525 C CA . ALA A 1 74 ? -6.996 7.752 7.670 1.00 85.25 74 ALA A CA 1
ATOM 526 C C . ALA A 1 74 ? -7.795 7.960 6.381 1.00 85.25 74 ALA A C 1
ATOM 528 O O . ALA A 1 74 ? -8.569 7.082 5.996 1.00 85.25 74 ALA A O 1
ATOM 529 N N . ASP A 1 75 ? -7.591 9.090 5.712 1.00 84.62 75 ASP A N 1
ATOM 530 C CA . ASP A 1 75 ? -8.222 9.360 4.422 1.00 84.62 75 ASP A CA 1
ATOM 531 C C . ASP A 1 75 ? -7.462 8.613 3.327 1.00 84.62 75 ASP A C 1
ATOM 533 O O . ASP A 1 75 ? -6.230 8.683 3.257 1.00 84.62 75 ASP A O 1
ATOM 537 N N . LEU A 1 76 ? -8.194 7.924 2.456 1.00 82.44 76 LEU A N 1
ATOM 538 C CA . LEU A 1 76 ? -7.640 7.226 1.302 1.00 82.44 76 LEU A CA 1
ATOM 539 C C . LEU A 1 76 ? -8.035 7.963 0.024 1.00 82.44 76 LEU A C 1
ATOM 541 O O . LEU A 1 76 ? -9.175 8.395 -0.140 1.00 82.44 76 LEU A O 1
ATOM 545 N N . PHE A 1 77 ? -7.091 8.099 -0.897 1.00 77.44 77 PHE A N 1
ATOM 546 C CA . PHE A 1 77 ? -7.275 8.816 -2.158 1.00 77.44 77 PHE A CA 1
ATOM 547 C C . PHE A 1 77 ? -6.430 8.184 -3.260 1.00 77.44 77 PHE A C 1
ATOM 549 O O . PHE A 1 77 ? -5.635 7.290 -3.012 1.00 77.44 77 PHE A O 1
ATOM 556 N N . HIS A 1 78 ? -6.577 8.652 -4.495 1.00 74.00 78 HIS A N 1
ATOM 557 C CA . HIS A 1 78 ? -5.816 8.114 -5.619 1.00 74.00 78 HIS A CA 1
ATOM 558 C C . HIS A 1 78 ? -4.307 8.331 -5.460 1.00 74.00 78 HIS A C 1
ATOM 560 O O . HIS A 1 78 ? -3.860 9.402 -5.044 1.00 74.00 78 HIS A O 1
ATOM 566 N N . VAL A 1 79 ? -3.511 7.343 -5.875 1.00 71.44 79 VAL A N 1
ATOM 567 C CA . VAL A 1 79 ? -2.066 7.549 -6.019 1.00 71.44 79 VAL A CA 1
ATOM 568 C C . VAL A 1 79 ? -1.766 8.642 -7.046 1.00 71.44 79 VAL A C 1
ATOM 570 O O . VAL A 1 79 ? -2.468 8.797 -8.047 1.00 71.44 79 VAL A O 1
ATOM 573 N N . PHE A 1 80 ? -0.689 9.390 -6.822 1.00 68.25 80 PHE A N 1
ATOM 574 C CA . PHE A 1 80 ? -0.158 10.334 -7.789 1.00 68.25 80 PHE A CA 1
ATOM 575 C C . PHE A 1 80 ? 0.351 9.571 -9.021 1.00 68.25 80 PHE A C 1
ATOM 577 O O . PHE A 1 80 ? 1.221 8.703 -8.881 1.00 68.25 80 PHE A O 1
ATOM 584 N N . PRO A 1 81 ? -0.106 9.933 -10.236 1.00 65.62 81 PRO A N 1
ATOM 585 C CA . PRO A 1 81 ? 0.285 9.247 -11.469 1.00 65.62 81 PRO A CA 1
ATOM 586 C C . PRO A 1 81 ? 1.800 9.181 -11.694 1.00 65.62 81 PRO A C 1
ATOM 588 O O . PRO A 1 81 ? 2.301 8.214 -12.261 1.00 65.62 81 PRO A O 1
ATOM 591 N N . ASN A 1 82 ? 2.540 10.178 -11.197 1.00 66.81 82 ASN A N 1
ATOM 592 C CA . ASN A 1 82 ? 3.996 10.261 -11.326 1.00 66.81 82 ASN A CA 1
ATOM 593 C C . ASN A 1 82 ? 4.725 9.046 -10.739 1.00 66.81 82 ASN A C 1
ATOM 595 O O . ASN A 1 82 ? 5.786 8.682 -11.236 1.00 66.81 82 ASN A O 1
ATOM 599 N N . TYR A 1 83 ? 4.173 8.414 -9.699 1.00 67.31 83 TYR A N 1
ATOM 600 C CA . TYR A 1 83 ? 4.803 7.251 -9.074 1.00 67.31 83 TYR A CA 1
ATOM 601 C C . TYR A 1 83 ? 4.396 5.928 -9.716 1.00 67.31 83 TYR A C 1
ATOM 603 O O . TYR A 1 83 ? 5.063 4.928 -9.479 1.00 67.31 83 TYR A O 1
ATOM 611 N N . THR A 1 84 ? 3.347 5.896 -10.542 1.00 75.19 84 THR A N 1
ATOM 612 C CA . THR A 1 84 ? 2.809 4.635 -11.067 1.00 75.19 84 THR A CA 1
ATOM 613 C C . THR A 1 84 ? 3.802 3.921 -11.986 1.00 75.19 84 THR A C 1
ATOM 615 O O . THR A 1 84 ? 4.042 2.732 -11.801 1.00 75.19 84 THR A O 1
ATOM 618 N N . GLY A 1 85 ? 4.434 4.634 -12.925 1.00 74.25 85 GLY A N 1
ATOM 619 C CA . GLY A 1 85 ? 5.437 4.034 -13.819 1.00 74.25 85 GLY A CA 1
ATOM 620 C C . GLY A 1 85 ? 6.705 3.590 -13.080 1.00 74.25 85 GLY A C 1
ATOM 621 O O . GLY A 1 85 ? 7.262 2.526 -13.358 1.00 74.25 85 GLY A O 1
ATOM 622 N N . THR A 1 86 ? 7.131 4.367 -12.081 1.00 78.31 86 THR A N 1
ATOM 623 C CA . THR A 1 86 ? 8.261 3.998 -11.220 1.00 78.31 86 THR A CA 1
ATOM 624 C C . THR A 1 86 ? 7.931 2.757 -10.397 1.00 78.31 86 THR A C 1
ATOM 626 O O . THR A 1 86 ? 8.725 1.825 -10.378 1.00 78.31 86 THR A O 1
ATOM 629 N N . ALA A 1 87 ? 6.744 2.687 -9.788 1.00 82.12 87 ALA A N 1
ATOM 630 C CA . ALA A 1 87 ? 6.301 1.525 -9.023 1.00 82.12 87 ALA A CA 1
ATOM 631 C C . ALA A 1 87 ? 6.244 0.264 -9.897 1.00 82.12 87 ALA A C 1
ATOM 633 O O . ALA A 1 87 ? 6.710 -0.786 -9.468 1.00 82.12 87 ALA A O 1
ATOM 634 N N . GLN A 1 88 ? 5.749 0.367 -11.137 1.00 83.19 88 GLN A N 1
ATOM 635 C CA . GLN A 1 88 ? 5.770 -0.739 -12.105 1.00 83.19 88 GLN A CA 1
ATOM 636 C C . GLN A 1 88 ? 7.191 -1.213 -12.408 1.00 83.19 88 GLN A C 1
ATOM 638 O O . GLN A 1 88 ? 7.439 -2.414 -12.470 1.00 83.19 88 GLN A O 1
ATOM 643 N N . SER A 1 89 ? 8.124 -0.275 -12.572 1.00 82.12 89 SER A N 1
ATOM 644 C CA . SER A 1 89 ? 9.528 -0.592 -12.837 1.00 82.12 89 SER A CA 1
ATOM 645 C C . SER A 1 89 ? 10.182 -1.289 -11.643 1.00 82.12 89 SER A C 1
ATOM 647 O O . SER A 1 89 ? 10.888 -2.275 -11.835 1.00 82.12 89 SER A O 1
ATOM 649 N N . VAL A 1 90 ? 9.906 -0.827 -10.417 1.00 83.94 90 VAL A N 1
ATOM 650 C CA . VAL A 1 90 ? 10.383 -1.471 -9.181 1.00 83.94 90 VAL A CA 1
ATOM 651 C C . VAL A 1 90 ? 9.778 -2.871 -9.053 1.00 83.94 90 VAL A C 1
ATOM 653 O O . VAL A 1 90 ? 10.512 -3.837 -8.875 1.00 83.94 90 VAL A O 1
ATOM 656 N N . ALA A 1 91 ? 8.461 -3.019 -9.221 1.00 86.62 91 ALA A N 1
ATOM 657 C CA . ALA A 1 91 ? 7.804 -4.324 -9.185 1.00 86.62 91 ALA A CA 1
ATOM 658 C C . ALA A 1 91 ? 8.439 -5.297 -10.197 1.00 86.62 91 ALA A C 1
ATOM 660 O O . ALA A 1 91 ? 8.847 -6.393 -9.821 1.00 86.62 91 ALA A O 1
ATOM 661 N N . ALA A 1 92 ? 8.637 -4.863 -11.446 1.00 85.06 92 ALA A N 1
ATOM 662 C CA . ALA A 1 92 ? 9.289 -5.663 -12.480 1.00 85.06 92 ALA A CA 1
ATOM 663 C C . ALA A 1 92 ? 10.739 -6.041 -12.125 1.00 85.06 92 ALA A C 1
ATOM 665 O O . ALA A 1 92 ? 11.129 -7.192 -12.322 1.00 85.06 92 ALA A O 1
ATOM 666 N N . ALA A 1 93 ? 11.526 -5.112 -11.570 1.00 87.62 93 ALA A N 1
ATOM 667 C CA . ALA A 1 93 ? 12.910 -5.363 -11.159 1.00 87.62 93 ALA A CA 1
ATOM 668 C C . ALA A 1 93 ? 13.012 -6.436 -10.061 1.00 87.62 93 ALA A C 1
ATOM 670 O O . ALA A 1 93 ? 13.958 -7.224 -10.046 1.00 87.62 93 ALA A O 1
ATOM 671 N N . HIS A 1 94 ? 12.012 -6.508 -9.181 1.00 89.94 94 HIS A N 1
ATOM 672 C CA . HIS A 1 94 ? 11.945 -7.495 -8.103 1.00 89.94 94 HIS A CA 1
ATOM 673 C C . HIS A 1 94 ? 11.140 -8.757 -8.453 1.00 89.94 94 HIS A C 1
ATOM 675 O O . HIS A 1 94 ? 11.046 -9.658 -7.616 1.00 89.94 94 HIS A O 1
ATOM 681 N N . GLY A 1 95 ? 10.599 -8.860 -9.674 1.00 89.06 95 GLY A N 1
ATOM 682 C CA . GLY A 1 95 ? 9.767 -9.988 -10.106 1.00 89.06 95 GLY A CA 1
ATOM 683 C C . GLY A 1 95 ? 8.392 -10.042 -9.428 1.00 89.06 95 GLY A C 1
ATOM 684 O O . GLY A 1 95 ? 7.824 -11.123 -9.292 1.00 89.06 95 GLY A O 1
ATOM 685 N N . SER A 1 96 ? 7.882 -8.896 -8.979 1.00 88.75 96 SER A N 1
ATOM 686 C CA . SER A 1 96 ? 6.588 -8.738 -8.315 1.00 88.75 96 SER A CA 1
ATOM 687 C C . SER A 1 96 ? 5.531 -8.161 -9.264 1.00 88.75 96 SER A C 1
ATOM 689 O O . SER A 1 96 ? 5.848 -7.527 -10.272 1.00 88.75 96 SER A O 1
ATOM 691 N N . THR A 1 97 ? 4.258 -8.317 -8.901 1.00 86.75 97 THR A N 1
ATOM 692 C CA . THR A 1 97 ? 3.117 -7.662 -9.570 1.00 86.75 97 THR A CA 1
ATOM 693 C C . THR A 1 97 ? 2.424 -6.710 -8.606 1.00 86.75 97 THR A C 1
ATOM 695 O O . THR A 1 97 ? 2.331 -6.999 -7.419 1.00 86.75 97 THR A O 1
ATOM 698 N N . ILE A 1 98 ? 1.932 -5.567 -9.083 1.00 85.19 98 ILE A N 1
ATOM 699 C CA . ILE A 1 98 ? 1.154 -4.648 -8.242 1.00 85.19 98 ILE A CA 1
ATOM 700 C C . ILE A 1 98 ? -0.300 -5.111 -8.229 1.00 85.19 98 ILE A C 1
ATOM 702 O O . ILE A 1 98 ? -0.937 -5.157 -9.278 1.00 85.19 98 ILE A O 1
ATOM 706 N N . VAL A 1 99 ? -0.823 -5.405 -7.042 1.00 84.81 99 VAL A N 1
ATOM 707 C CA . VAL A 1 99 ? -2.203 -5.880 -6.850 1.00 84.81 99 VAL A CA 1
ATOM 708 C C . VAL A 1 99 ? -3.107 -4.822 -6.232 1.00 84.81 99 VAL A C 1
ATOM 710 O O . VAL A 1 99 ? -4.319 -4.934 -6.310 1.00 84.81 99 VAL A O 1
ATOM 713 N N . CYS A 1 100 ? -2.561 -3.766 -5.631 1.00 85.81 100 CYS A N 1
ATOM 714 C CA . CYS A 1 100 ? -3.357 -2.666 -5.088 1.00 85.81 100 CYS A CA 1
ATOM 715 C C . CYS A 1 100 ? -2.523 -1.382 -5.036 1.00 85.81 100 CYS A C 1
ATOM 717 O O . CYS A 1 100 ? -1.306 -1.440 -4.877 1.00 85.81 100 CYS A O 1
ATOM 719 N N . ALA A 1 101 ? -3.157 -0.215 -5.148 1.00 85.50 101 ALA A N 1
ATOM 720 C CA . ALA A 1 101 ? -2.480 1.071 -5.004 1.00 85.50 101 ALA A CA 1
ATOM 721 C C . ALA A 1 101 ? -3.422 2.142 -4.445 1.00 85.50 101 ALA A C 1
ATOM 723 O O . ALA A 1 101 ? -4.537 2.304 -4.938 1.00 85.50 101 ALA A O 1
ATOM 724 N N . PHE A 1 102 ? -2.971 2.896 -3.447 1.00 84.06 102 PHE A N 1
ATOM 725 C CA . PHE A 1 102 ? -3.734 3.989 -2.846 1.00 84.06 102 PHE A CA 1
ATOM 726 C C . PHE A 1 102 ? -2.806 5.044 -2.237 1.00 84.06 102 PHE A C 1
ATOM 728 O O . PHE A 1 102 ? -1.728 4.762 -1.718 1.00 84.06 102 PHE A O 1
ATOM 735 N N . GLY A 1 103 ? -3.243 6.291 -2.300 1.00 85.38 103 GLY A N 1
ATOM 736 C CA . GLY A 1 103 ? -2.742 7.361 -1.462 1.00 85.38 103 GLY A CA 1
ATOM 737 C C . GLY A 1 103 ? -3.396 7.306 -0.085 1.00 85.38 103 GLY A C 1
ATOM 738 O O . GLY A 1 103 ? -4.555 6.910 0.049 1.00 85.38 103 GLY A O 1
ATOM 739 N N . VAL A 1 104 ? -2.656 7.698 0.945 1.00 86.88 104 VAL A N 1
ATOM 740 C CA . VAL A 1 104 ? -3.140 7.703 2.329 1.00 86.88 104 VAL A CA 1
ATOM 741 C C . VAL A 1 104 ? -2.679 8.956 3.052 1.00 86.88 104 VAL A C 1
ATOM 743 O O . VAL A 1 104 ? -1.572 9.453 2.845 1.00 86.88 104 VAL A O 1
ATOM 746 N N . LYS A 1 105 ? -3.561 9.506 3.882 1.00 89.25 105 LYS A N 1
ATOM 747 C CA . LYS A 1 105 ? -3.264 10.637 4.753 1.00 89.25 105 LYS A CA 1
ATOM 748 C C . LYS A 1 105 ? -3.738 10.305 6.154 1.00 89.25 105 LYS A C 1
ATOM 750 O O . LYS A 1 105 ? -4.932 10.150 6.402 1.00 89.25 105 LYS A O 1
ATOM 755 N N . LEU A 1 106 ? -2.782 10.197 7.070 1.00 88.44 106 LEU A N 1
ATOM 756 C CA . LEU A 1 106 ? -3.085 10.007 8.48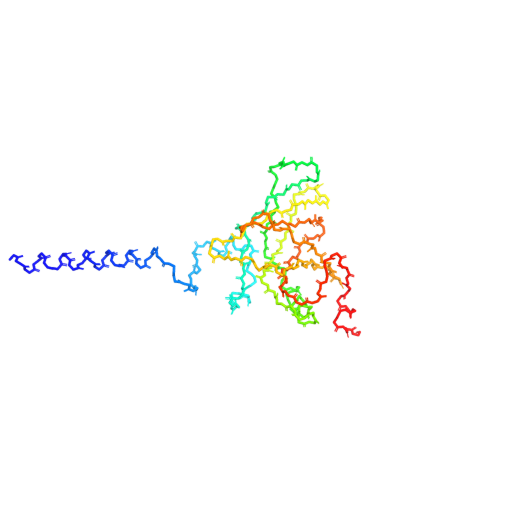1 1.00 88.44 106 LEU A CA 1
ATOM 757 C C . LEU A 1 106 ? -3.770 11.258 9.060 1.00 88.44 106 LEU A C 1
ATOM 759 O O . LEU A 1 106 ? -3.526 12.370 8.571 1.00 88.44 106 LEU A O 1
ATOM 763 N N . PRO A 1 107 ? -4.593 11.096 10.114 1.00 86.69 107 PRO A N 1
ATOM 764 C CA . PRO A 1 107 ? -5.127 12.213 10.878 1.00 86.69 107 PRO A CA 1
ATOM 765 C C . PRO A 1 107 ? -4.043 13.250 11.219 1.00 86.69 107 PRO A C 1
ATOM 767 O O . PRO A 1 107 ? -2.917 12.870 11.564 1.00 86.69 107 PRO A O 1
ATOM 770 N N . PRO A 1 108 ? -4.356 14.559 11.154 1.00 82.00 108 PRO A N 1
ATOM 771 C CA . PRO A 1 108 ? -3.409 15.599 11.533 1.00 82.00 108 PRO A CA 1
ATOM 772 C C . PRO A 1 108 ? -2.828 15.350 12.928 1.00 82.00 108 PRO A C 1
ATOM 774 O O . PRO A 1 108 ? -3.538 14.899 13.823 1.00 82.00 108 PRO A O 1
ATOM 777 N N . LEU A 1 109 ? -1.555 15.706 13.120 1.00 82.00 109 LEU A N 1
ATOM 778 C CA . LEU A 1 109 ? -0.798 15.555 14.375 1.00 82.00 109 LEU A CA 1
ATOM 779 C C . LEU A 1 109 ? -0.370 14.119 14.729 1.00 82.00 109 LEU A C 1
ATOM 781 O O . LEU A 1 109 ? 0.398 13.956 15.677 1.00 82.00 109 LEU A O 1
ATOM 785 N N . LEU A 1 110 ? -0.771 13.097 13.965 1.00 84.00 110 LEU A N 1
ATOM 786 C CA . LEU A 1 110 ? -0.179 11.763 14.088 1.00 84.00 110 LEU A CA 1
ATOM 787 C C . LEU A 1 110 ? 1.119 11.680 13.286 1.00 84.00 110 LEU A C 1
ATOM 789 O O . LEU A 1 110 ? 1.131 11.918 12.081 1.00 84.00 110 LEU A O 1
ATOM 793 N N . SER A 1 111 ? 2.216 11.314 13.950 1.00 86.69 111 SER A N 1
ATOM 794 C CA . SER A 1 111 ? 3.499 11.014 13.297 1.00 86.69 111 SER A CA 1
ATOM 795 C C . SER A 1 111 ? 3.524 9.622 12.657 1.00 86.69 111 SER A C 1
ATOM 797 O O . SER A 1 111 ? 4.325 9.375 11.753 1.00 86.69 111 SER A O 1
ATOM 799 N N . GLY A 1 112 ? 2.630 8.735 13.093 1.00 89.50 112 GLY A N 1
ATOM 800 C CA . GLY A 1 112 ? 2.411 7.407 12.543 1.00 89.50 112 GLY A CA 1
ATOM 801 C C . GLY A 1 112 ? 1.238 6.700 13.219 1.00 89.50 112 GLY A C 1
ATOM 802 O O . GLY A 1 112 ? 0.734 7.157 14.249 1.00 89.50 112 GLY A O 1
ATOM 803 N N . GLY A 1 113 ? 0.793 5.597 12.629 1.00 89.44 113 GLY A N 1
ATOM 804 C CA . GLY A 1 113 ? -0.315 4.800 13.135 1.00 89.44 113 GLY A CA 1
ATOM 805 C C . GLY A 1 113 ? -0.506 3.502 12.360 1.00 89.44 113 GLY A C 1
ATOM 806 O O . GLY A 1 113 ? -0.038 3.350 11.230 1.00 89.44 113 GLY A O 1
ATOM 807 N N . ARG A 1 114 ? -1.216 2.565 12.983 1.00 92.81 114 ARG A N 1
ATOM 808 C CA . ARG A 1 114 ? -1.665 1.329 12.346 1.00 92.81 114 ARG A CA 1
ATOM 809 C C . ARG A 1 114 ? -2.968 1.611 11.611 1.00 92.81 114 ARG A C 1
ATOM 811 O O . ARG A 1 114 ? -3.979 1.896 12.248 1.00 92.81 114 ARG A O 1
ATOM 818 N N . VAL A 1 115 ? -2.938 1.533 10.288 1.00 91.12 115 VAL A N 1
ATOM 819 C CA . VAL A 1 115 ? -4.101 1.735 9.420 1.00 91.12 115 VAL A CA 1
ATOM 820 C C . VAL A 1 115 ? -4.634 0.384 8.979 1.00 91.12 115 VAL A C 1
ATOM 822 O O . VAL A 1 115 ? -3.928 -0.373 8.316 1.00 91.12 115 VAL A O 1
ATOM 825 N N . VAL A 1 116 ? -5.878 0.090 9.342 1.00 90.56 116 VAL A N 1
ATOM 826 C CA . VAL A 1 116 ? -6.612 -1.098 8.908 1.00 90.56 116 VAL A CA 1
ATOM 827 C C . VAL A 1 116 ? -7.420 -0.756 7.666 1.00 90.56 116 VAL A C 1
ATOM 829 O O . VAL A 1 116 ? -8.221 0.180 7.654 1.00 90.56 116 VAL A O 1
ATOM 832 N N . LEU A 1 117 ? -7.204 -1.537 6.618 1.00 88.38 117 LEU A N 1
ATOM 833 C CA . LEU A 1 117 ? -7.867 -1.427 5.330 1.00 88.38 117 LEU A CA 1
ATOM 834 C C . LEU A 1 117 ? -8.772 -2.638 5.138 1.00 88.38 117 LEU A C 1
ATOM 836 O O . LEU A 1 117 ? -8.398 -3.767 5.458 1.00 88.38 117 LEU A O 1
ATOM 840 N N . HIS A 1 118 ? -9.954 -2.400 4.580 1.00 84.25 118 HIS A N 1
ATOM 841 C CA . HIS A 1 118 ? -10.949 -3.438 4.333 1.00 84.25 118 HIS A CA 1
ATOM 842 C C . HIS A 1 118 ? -10.911 -3.847 2.863 1.00 84.25 118 HIS A C 1
ATOM 844 O O . HIS A 1 118 ? -11.080 -3.008 1.982 1.00 84.25 118 HIS A O 1
ATOM 850 N N . VAL A 1 119 ? -10.704 -5.127 2.584 1.00 81.88 119 VAL A N 1
ATOM 851 C CA . VAL A 1 119 ? -10.766 -5.676 1.227 1.00 81.88 119 VAL A CA 1
ATOM 852 C C . VAL A 1 119 ? -12.229 -5.691 0.767 1.00 81.88 119 VAL A C 1
ATOM 854 O O . VAL A 1 119 ? -13.124 -6.117 1.514 1.00 81.88 119 VAL A O 1
ATOM 857 N N . LYS A 1 120 ? -12.489 -5.181 -0.446 1.00 79.31 120 LYS A N 1
ATOM 858 C CA . LYS A 1 120 ? -13.848 -5.108 -1.010 1.00 79.31 120 LYS A CA 1
ATOM 859 C C . LYS A 1 120 ? -14.450 -6.511 -1.142 1.00 79.31 120 LYS A C 1
ATOM 861 O O . LYS A 1 120 ? -13.755 -7.460 -1.491 1.00 79.31 120 LYS A O 1
ATOM 866 N N . ASP A 1 121 ? -15.751 -6.635 -0.889 1.00 73.88 121 ASP A N 1
ATOM 867 C CA . ASP A 1 121 ? -16.490 -7.894 -1.035 1.00 73.88 121 ASP A CA 1
ATOM 868 C C . ASP A 1 121 ? -16.255 -8.529 -2.414 1.00 73.88 121 ASP A C 1
ATOM 870 O O . ASP A 1 121 ? -16.370 -7.858 -3.442 1.00 73.88 121 ASP A O 1
ATOM 874 N N . GLY A 1 122 ? -15.966 -9.832 -2.425 1.00 74.94 122 GLY A N 1
ATOM 875 C CA . GLY A 1 122 ? -15.710 -10.596 -3.649 1.00 74.94 122 GLY A CA 1
ATOM 876 C C . GLY A 1 122 ? -14.258 -10.577 -4.129 1.00 74.94 122 GLY A C 1
ATOM 877 O O . GLY A 1 122 ? -13.978 -11.173 -5.165 1.00 74.94 122 GLY A O 1
ATOM 878 N N . PHE A 1 123 ? -13.354 -9.933 -3.388 1.00 77.38 123 PHE A N 1
ATOM 879 C CA . PHE A 1 123 ? -11.916 -9.984 -3.625 1.00 77.38 123 PHE A CA 1
ATOM 880 C C . PHE A 1 123 ? -11.199 -10.577 -2.416 1.00 77.38 123 PHE A C 1
ATOM 882 O O . PHE A 1 123 ? -11.575 -10.307 -1.276 1.00 77.38 123 PHE A O 1
ATOM 889 N N . ASP A 1 124 ? -10.128 -11.319 -2.683 1.00 81.75 124 ASP A N 1
ATOM 890 C CA . ASP A 1 124 ? -9.235 -11.857 -1.666 1.00 81.75 124 ASP A CA 1
ATOM 891 C C . ASP A 1 124 ? -7.840 -11.279 -1.876 1.00 81.75 124 ASP A C 1
ATOM 893 O O . ASP A 1 124 ? -7.322 -11.244 -2.993 1.00 81.75 124 ASP A O 1
ATOM 897 N N . MET A 1 125 ? -7.225 -10.815 -0.791 1.00 83.25 125 MET A N 1
ATOM 898 C CA . MET A 1 125 ? -5.850 -10.338 -0.848 1.00 83.25 125 MET A CA 1
ATOM 899 C C . MET A 1 125 ? -4.888 -11.539 -0.912 1.00 83.25 125 MET A C 1
ATOM 901 O O . MET A 1 125 ? -5.026 -12.453 -0.088 1.00 83.25 125 MET A O 1
ATOM 905 N N . PRO A 1 126 ? -3.898 -11.549 -1.824 1.00 84.38 126 PRO A N 1
ATOM 906 C CA . PRO A 1 126 ? -2.886 -12.598 -1.855 1.00 84.38 126 PRO A CA 1
ATOM 907 C C . PRO A 1 126 ? -2.087 -12.673 -0.547 1.00 84.38 126 PRO A C 1
ATOM 909 O O . PRO A 1 126 ? -1.940 -11.685 0.173 1.00 84.38 126 PRO A O 1
ATOM 912 N N . SER A 1 127 ? -1.564 -13.857 -0.224 1.00 83.56 127 SER A N 1
ATOM 913 C CA . SER A 1 127 ? -0.820 -14.085 1.024 1.00 83.56 127 SER A CA 1
ATOM 914 C C . SER A 1 127 ? 0.630 -13.599 0.979 1.00 83.56 127 SER A C 1
ATOM 916 O O . SER A 1 127 ? 1.225 -13.344 2.022 1.00 83.56 127 SER A O 1
ATOM 918 N N . ASP A 1 128 ? 1.212 -13.511 -0.212 1.00 89.06 128 ASP A N 1
ATOM 919 C CA . ASP A 1 128 ? 2.612 -13.186 -0.472 1.00 89.06 128 ASP A CA 1
ATOM 920 C C . ASP A 1 128 ? 2.771 -11.716 -0.866 1.00 89.06 128 ASP A C 1
ATOM 922 O O . ASP A 1 128 ? 3.211 -11.398 -1.967 1.00 89.06 128 ASP A O 1
ATOM 926 N N . ILE A 1 129 ? 2.375 -10.810 0.029 1.00 91.00 129 ILE A N 1
ATOM 927 C CA . ILE A 1 129 ? 2.345 -9.376 -0.263 1.00 91.00 129 ILE A CA 1
ATOM 928 C C . ILE A 1 129 ? 3.297 -8.546 0.592 1.00 91.00 129 ILE A C 1
ATOM 930 O O . ILE A 1 129 ? 3.549 -8.834 1.763 1.00 91.00 129 ILE A O 1
ATOM 934 N N . VAL A 1 130 ? 3.766 -7.449 0.007 1.00 93.31 130 VAL A N 1
ATOM 935 C CA . VAL A 1 130 ? 4.523 -6.392 0.678 1.00 93.31 130 VAL A CA 1
ATOM 936 C C . VAL A 1 130 ? 3.959 -5.036 0.269 1.00 93.31 130 VAL A C 1
ATOM 938 O O . VAL A 1 130 ? 3.625 -4.815 -0.894 1.00 93.31 130 VAL A O 1
ATOM 941 N N . ALA A 1 131 ? 3.826 -4.116 1.220 1.00 93.25 131 ALA A N 1
ATOM 942 C CA . ALA A 1 131 ? 3.462 -2.744 0.905 1.00 93.25 131 ALA A CA 1
ATOM 943 C C . ALA A 1 131 ? 4.727 -1.946 0.576 1.00 93.25 131 ALA A C 1
ATOM 945 O O . ALA A 1 131 ? 5.746 -2.076 1.246 1.00 93.25 131 ALA A O 1
ATOM 946 N N . VAL A 1 132 ? 4.658 -1.106 -0.445 1.00 92.62 132 VAL A N 1
ATOM 947 C CA . VAL A 1 132 ? 5.738 -0.247 -0.922 1.00 92.62 132 VAL A CA 1
ATOM 948 C C . VAL A 1 132 ? 5.250 1.189 -0.881 1.00 92.62 132 VAL A C 1
ATOM 950 O O . VAL A 1 132 ? 4.268 1.541 -1.532 1.00 92.62 132 VAL A O 1
ATOM 953 N N . SER A 1 133 ? 5.936 2.010 -0.102 1.00 92.62 133 SER A N 1
ATOM 954 C CA . SER A 1 133 ? 5.665 3.429 0.065 1.00 92.62 133 SER A CA 1
ATOM 955 C C . SER A 1 133 ? 6.659 4.236 -0.766 1.00 92.62 133 SER A C 1
ATOM 957 O O . SER A 1 133 ? 7.872 4.078 -0.620 1.00 92.62 133 SER A O 1
ATOM 959 N N . MET A 1 134 ? 6.154 5.053 -1.688 1.00 83.00 134 MET A N 1
ATOM 960 C CA . MET A 1 134 ? 6.958 5.760 -2.692 1.00 83.00 134 MET A CA 1
ATOM 961 C C . MET A 1 134 ? 7.142 7.234 -2.304 1.00 83.00 134 MET A C 1
ATOM 963 O O . MET A 1 134 ? 6.157 7.961 -2.158 1.00 83.00 134 MET A O 1
ATOM 967 N N . HIS A 1 135 ? 8.388 7.717 -2.190 1.00 79.56 135 HIS A N 1
ATOM 968 C CA . HIS A 1 135 ? 8.687 9.086 -1.732 1.00 79.56 135 HIS A CA 1
ATOM 969 C C . HIS A 1 135 ? 9.859 9.735 -2.457 1.00 79.56 135 HIS A C 1
ATOM 971 O O . HIS A 1 135 ? 10.978 9.247 -2.381 1.00 79.56 135 HIS A O 1
ATOM 977 N N . GLY A 1 136 ? 9.664 10.914 -3.051 1.00 79.88 136 GLY A N 1
ATOM 978 C CA . GLY A 1 136 ? 10.783 11.702 -3.589 1.00 79.88 136 GLY A CA 1
ATOM 979 C C . GLY A 1 136 ? 11.656 10.886 -4.550 1.00 79.88 136 GLY A C 1
ATOM 980 O O . GLY A 1 136 ? 11.204 10.591 -5.651 1.00 79.88 136 GLY A O 1
ATOM 981 N N . GLU A 1 137 ? 12.859 10.505 -4.104 1.00 80.69 137 GLU A N 1
ATOM 982 C CA . GLU A 1 137 ? 13.869 9.722 -4.842 1.00 80.69 137 GLU A CA 1
ATOM 983 C C . GLU A 1 137 ? 14.067 8.277 -4.325 1.00 80.69 137 GLU A C 1
ATOM 985 O O . GLU A 1 137 ? 14.931 7.548 -4.823 1.00 80.69 137 GLU A O 1
ATOM 990 N N . LYS A 1 138 ? 13.285 7.846 -3.329 1.00 83.75 138 LYS A N 1
ATOM 991 C CA . LYS A 1 138 ? 13.398 6.532 -2.685 1.00 83.75 138 LYS A CA 1
ATOM 992 C C . LYS A 1 138 ? 12.046 5.874 -2.428 1.00 83.75 138 LYS A C 1
ATOM 994 O O . LYS A 1 138 ? 11.004 6.526 -2.460 1.00 83.75 138 LYS A O 1
ATOM 999 N N . PHE A 1 139 ? 12.068 4.591 -2.108 1.00 87.06 139 PHE A N 1
ATOM 1000 C CA . PHE A 1 139 ? 10.913 3.873 -1.587 1.00 87.06 139 PHE A CA 1
ATOM 1001 C C . PHE A 1 139 ? 11.287 3.104 -0.323 1.00 87.06 139 PHE A C 1
ATOM 1003 O O . PHE A 1 139 ? 12.454 2.773 -0.099 1.00 87.06 139 PHE A O 1
ATOM 1010 N N . ASN A 1 140 ? 10.289 2.819 0.505 1.00 92.81 140 ASN A N 1
ATOM 1011 C CA . ASN A 1 140 ? 10.425 1.917 1.640 1.00 92.81 140 ASN A CA 1
ATOM 1012 C C . ASN A 1 140 ? 9.362 0.832 1.605 1.00 92.81 140 ASN A C 1
ATOM 1014 O O . ASN A 1 140 ? 8.239 1.050 1.156 1.00 92.81 140 ASN A O 1
ATOM 1018 N N . THR A 1 141 ? 9.707 -0.336 2.123 1.00 94.25 141 THR A N 1
ATOM 1019 C CA . THR A 1 141 ? 8.783 -1.455 2.237 1.00 94.25 141 THR A CA 1
ATOM 1020 C C . THR A 1 141 ? 8.212 -1.532 3.643 1.00 94.25 141 THR A C 1
ATOM 1022 O O . THR A 1 141 ? 8.893 -1.314 4.648 1.00 94.25 141 THR A O 1
ATOM 1025 N N . ILE A 1 142 ? 6.928 -1.840 3.716 1.00 94.44 142 ILE A N 1
ATOM 1026 C CA . ILE A 1 142 ? 6.127 -1.883 4.928 1.00 94.44 142 ILE A CA 1
ATOM 1027 C C . ILE A 1 142 ? 5.556 -3.295 5.026 1.00 94.44 142 ILE A C 1
ATOM 1029 O O . ILE A 1 142 ? 5.013 -3.837 4.061 1.00 94.44 142 ILE A O 1
ATOM 1033 N N . ALA A 1 143 ? 5.711 -3.911 6.198 1.00 90.75 143 ALA A N 1
ATOM 1034 C CA . ALA A 1 143 ? 5.125 -5.216 6.458 1.00 90.75 143 ALA A CA 1
ATOM 1035 C C . ALA A 1 143 ? 3.595 -5.117 6.419 1.00 90.75 143 ALA A C 1
ATOM 1037 O O . ALA A 1 143 ? 3.014 -4.205 7.015 1.00 90.75 143 ALA A O 1
ATOM 1038 N N . VAL A 1 144 ? 2.957 -6.069 5.739 1.00 92.31 144 VAL A N 1
ATOM 1039 C CA . VAL A 1 144 ? 1.500 -6.185 5.722 1.00 92.31 144 VAL A CA 1
ATOM 1040 C C . VAL A 1 144 ? 1.067 -7.196 6.770 1.00 92.31 144 VAL A C 1
ATOM 1042 O O . VAL A 1 144 ? 1.464 -8.358 6.733 1.00 92.31 144 VAL A O 1
ATOM 1045 N N . GLU A 1 145 ? 0.245 -6.756 7.713 1.00 91.62 145 GLU A N 1
ATOM 1046 C CA . GLU A 1 145 ? -0.353 -7.619 8.725 1.00 91.62 145 GLU A CA 1
ATOM 1047 C C . GLU A 1 145 ? -1.730 -8.083 8.235 1.00 91.62 145 GLU A C 1
ATOM 1049 O O . GLU A 1 145 ? -2.620 -7.265 8.002 1.00 91.62 145 GLU A O 1
ATOM 1054 N N . LYS A 1 146 ? -1.943 -9.395 8.096 1.00 88.50 146 LYS A N 1
ATOM 1055 C CA . LYS A 1 146 ? -3.288 -9.934 7.855 1.00 88.50 146 LYS A CA 1
ATOM 1056 C C . LYS A 1 146 ? -4.056 -9.956 9.176 1.00 88.50 146 LYS A C 1
ATOM 1058 O O . LYS A 1 146 ? -3.727 -10.733 10.067 1.00 88.50 146 LYS A O 1
ATOM 1063 N N . VAL A 1 147 ? -5.090 -9.125 9.287 1.00 87.50 147 VAL A N 1
ATOM 1064 C CA . VAL A 1 147 ? -5.942 -9.050 10.486 1.00 87.50 147 VAL A CA 1
ATOM 1065 C C . VAL A 1 147 ? -6.996 -10.152 10.454 1.00 87.50 147 VAL A C 1
ATOM 1067 O O . VAL A 1 147 ? -7.233 -10.835 11.446 1.00 87.50 147 VAL A O 1
ATOM 1070 N N . ASN A 1 148 ? -7.629 -10.332 9.297 1.00 86.44 148 ASN A N 1
ATOM 1071 C CA . ASN A 1 148 ? -8.523 -11.443 8.974 1.00 86.44 148 ASN A CA 1
ATOM 1072 C C . ASN A 1 148 ? -8.640 -11.562 7.445 1.00 86.44 148 ASN A C 1
ATOM 1074 O O . ASN A 1 148 ? -7.910 -10.899 6.711 1.00 86.44 148 ASN A O 1
ATOM 1078 N N . ASP A 1 149 ? -9.545 -12.404 6.946 1.00 80.06 149 ASP A N 1
ATOM 1079 C CA . ASP A 1 149 ? -9.715 -12.629 5.502 1.00 80.06 149 ASP A CA 1
ATOM 1080 C C . ASP A 1 149 ? -10.127 -11.380 4.720 1.00 80.06 149 ASP A C 1
ATOM 1082 O O . ASP A 1 149 ? -9.928 -11.311 3.514 1.00 80.06 149 ASP A O 1
ATOM 1086 N N . ARG A 1 150 ? -10.654 -10.365 5.404 1.00 82.56 150 ARG A N 1
ATOM 1087 C CA . ARG A 1 150 ? -11.190 -9.154 4.786 1.00 82.56 150 ARG A CA 1
ATOM 1088 C C . ARG A 1 150 ? -10.473 -7.886 5.214 1.00 82.56 150 ARG A C 1
ATOM 1090 O O . ARG A 1 150 ? -10.893 -6.797 4.830 1.00 82.56 150 ARG A O 1
ATOM 1097 N N . GLN A 1 151 ? -9.423 -8.003 6.017 1.00 88.50 151 GLN A N 1
ATOM 1098 C CA . GLN A 1 151 ? -8.732 -6.860 6.587 1.00 88.50 151 GLN A CA 1
ATOM 1099 C C . GLN A 1 151 ? -7.229 -7.074 6.588 1.00 88.50 151 GLN A C 1
ATOM 1101 O O . GLN A 1 151 ? -6.720 -8.078 7.094 1.00 88.50 151 GLN A O 1
ATOM 1106 N N . ILE A 1 152 ? -6.529 -6.065 6.089 1.00 90.88 152 ILE A N 1
ATOM 1107 C CA . ILE A 1 152 ? -5.082 -5.938 6.217 1.00 90.88 152 ILE A CA 1
ATOM 1108 C C . ILE A 1 152 ? -4.765 -4.696 7.040 1.00 90.88 152 ILE A C 1
ATOM 1110 O O . ILE A 1 152 ? -5.531 -3.735 7.036 1.00 90.88 152 ILE A O 1
ATOM 1114 N N . ALA A 1 153 ? -3.643 -4.702 7.744 1.00 92.06 153 ALA A N 1
ATOM 1115 C CA . ALA A 1 153 ? -3.161 -3.555 8.489 1.00 92.06 153 ALA A CA 1
ATOM 1116 C C . ALA A 1 153 ? -1.728 -3.205 8.099 1.00 92.06 153 ALA A C 1
ATOM 1118 O O . ALA A 1 153 ? -0.904 -4.080 7.826 1.00 92.06 153 ALA A O 1
ATOM 1119 N N . LEU A 1 154 ? -1.452 -1.904 8.078 1.00 93.62 154 LEU A N 1
ATOM 1120 C CA . LEU A 1 154 ? -0.152 -1.328 7.757 1.00 93.62 154 LEU A CA 1
ATOM 1121 C C . LEU A 1 154 ? 0.249 -0.351 8.855 1.00 93.62 154 LEU A C 1
ATOM 1123 O O . LEU A 1 154 ? -0.545 0.504 9.246 1.00 93.62 154 LEU A O 1
ATOM 1127 N N . ASN A 1 155 ? 1.494 -0.436 9.313 1.00 93.62 155 ASN A N 1
ATOM 1128 C CA . ASN A 1 155 ? 2.066 0.572 10.201 1.00 93.62 155 ASN A CA 1
ATOM 1129 C C . ASN A 1 155 ? 2.682 1.677 9.346 1.00 93.62 155 ASN A C 1
ATOM 1131 O O . ASN A 1 155 ? 3.747 1.490 8.760 1.00 93.62 155 ASN A O 1
ATOM 1135 N N . LEU A 1 156 ? 1.983 2.804 9.257 1.00 92.69 156 LEU A N 1
ATOM 1136 C CA . LEU A 1 156 ? 2.336 3.926 8.396 1.00 92.69 156 LEU A CA 1
ATOM 1137 C C . LEU A 1 156 ? 2.898 5.082 9.220 1.00 92.69 156 LEU A C 1
ATOM 1139 O O . LEU A 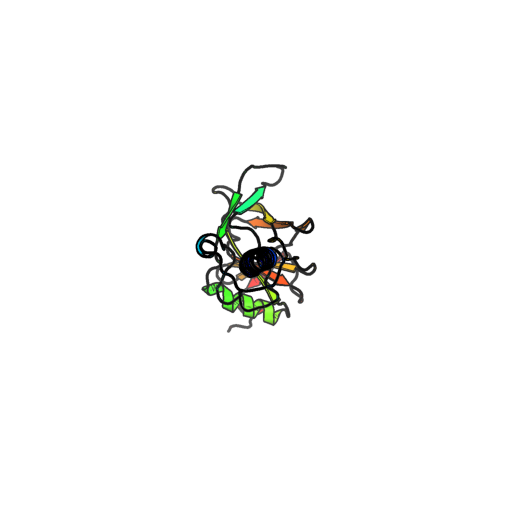1 156 ? 2.423 5.371 10.319 1.00 92.69 156 LEU A O 1
ATOM 1143 N N . LYS A 1 157 ? 3.877 5.787 8.667 1.00 91.31 157 LYS A N 1
ATOM 1144 C CA . LYS A 1 157 ? 4.336 7.101 9.125 1.00 91.31 157 LYS A CA 1
ATOM 1145 C C . LYS A 1 157 ? 3.539 8.195 8.424 1.00 91.31 157 LYS A C 1
ATOM 1147 O O . LYS A 1 157 ? 2.981 7.991 7.354 1.00 91.31 157 LYS A O 1
ATOM 1152 N N . ALA A 1 158 ? 3.567 9.406 8.967 1.00 87.00 158 ALA A N 1
ATOM 1153 C CA . ALA A 1 158 ? 2.952 10.572 8.326 1.00 87.00 158 ALA A CA 1
ATOM 1154 C C . ALA A 1 158 ? 3.521 10.881 6.925 1.00 87.00 158 ALA A C 1
ATOM 1156 O O . ALA A 1 158 ? 2.857 11.525 6.115 1.00 87.00 158 ALA A O 1
ATOM 1157 N N . SER A 1 159 ? 4.754 10.445 6.647 1.00 86.94 159 SER A N 1
ATOM 1158 C CA . SER A 1 159 ? 5.384 10.554 5.329 1.00 86.94 159 SER A CA 1
ATOM 1159 C C . SER A 1 159 ? 4.888 9.507 4.331 1.00 86.94 159 SER A C 1
ATOM 1161 O O . SER A 1 159 ? 5.006 9.741 3.131 1.00 86.94 159 SER A O 1
ATOM 1163 N N . ASP A 1 160 ? 4.343 8.382 4.806 1.00 89.50 160 ASP A N 1
ATOM 1164 C CA . ASP A 1 160 ? 3.864 7.285 3.970 1.00 89.50 160 ASP A CA 1
ATOM 1165 C C . ASP A 1 160 ? 2.543 7.681 3.312 1.00 89.50 160 ASP A C 1
ATOM 1167 O O . ASP A 1 160 ? 1.481 7.572 3.912 1.00 89.50 160 ASP A O 1
ATOM 1171 N N . ASN A 1 161 ? 2.615 8.214 2.094 1.00 85.44 161 ASN A N 1
ATOM 1172 C CA . ASN A 1 161 ? 1.476 8.834 1.426 1.00 85.44 161 ASN A CA 1
ATOM 1173 C C . ASN A 1 161 ? 1.082 8.174 0.105 1.00 85.44 161 ASN A C 1
ATOM 1175 O O . ASN A 1 161 ? 0.015 8.500 -0.408 1.00 85.44 161 ASN A O 1
ATOM 1179 N N . GLN A 1 162 ? 1.924 7.311 -0.466 1.00 86.81 162 GLN A N 1
ATOM 1180 C CA . GLN A 1 162 ? 1.753 6.696 -1.785 1.00 86.81 162 GLN A CA 1
ATOM 1181 C C . GLN A 1 162 ? 2.082 5.213 -1.691 1.00 86.81 162 GLN A C 1
ATOM 1183 O O . GLN A 1 162 ? 3.244 4.828 -1.804 1.00 86.81 162 GLN A O 1
ATOM 1188 N N . ILE A 1 163 ? 1.059 4.399 -1.458 1.00 91.44 163 ILE A N 1
ATOM 1189 C CA . ILE A 1 163 ? 1.211 2.983 -1.150 1.00 91.44 163 ILE A CA 1
ATOM 1190 C C . ILE A 1 163 ? 0.851 2.140 -2.363 1.00 91.44 163 ILE A C 1
ATOM 1192 O O . ILE A 1 163 ? -0.200 2.317 -2.980 1.00 91.44 163 ILE A O 1
ATOM 1196 N N . TYR A 1 164 ? 1.711 1.178 -2.659 1.00 90.19 164 TYR A N 1
ATOM 1197 C CA . TYR A 1 164 ? 1.493 0.133 -3.642 1.00 90.19 164 TYR A CA 1
ATOM 1198 C C . TYR A 1 164 ? 1.672 -1.218 -2.957 1.00 90.19 164 TYR A C 1
ATOM 1200 O O . TYR A 1 164 ? 2.648 -1.429 -2.249 1.00 90.19 164 TYR A O 1
ATOM 1208 N N . ILE A 1 165 ? 0.737 -2.140 -3.143 1.00 91.50 165 ILE A N 1
ATOM 1209 C CA . ILE A 1 165 ? 0.839 -3.503 -2.625 1.00 91.50 165 ILE A CA 1
ATOM 1210 C C . ILE A 1 165 ? 1.379 -4.375 -3.744 1.00 91.50 165 ILE A C 1
ATOM 1212 O O . ILE A 1 165 ? 0.756 -4.500 -4.801 1.00 91.50 165 ILE A O 1
ATOM 1216 N N . PHE A 1 166 ? 2.557 -4.935 -3.515 1.00 91.12 166 PHE A N 1
ATOM 1217 C CA . PHE A 1 166 ? 3.222 -5.842 -4.433 1.00 91.12 166 PHE A CA 1
ATOM 1218 C C . PHE A 1 166 ? 2.959 -7.272 -3.983 1.00 91.12 166 PHE A C 1
ATOM 1220 O O . PHE A 1 166 ? 3.003 -7.555 -2.789 1.00 91.12 166 PHE A O 1
ATOM 1227 N N . GLN A 1 167 ? 2.709 -8.155 -4.939 1.00 90.56 167 GLN A N 1
ATOM 1228 C CA . GLN A 1 167 ? 2.586 -9.589 -4.750 1.00 90.56 167 GLN A CA 1
ATOM 1229 C C . GLN A 1 167 ? 3.818 -10.298 -5.320 1.00 90.56 167 GLN A C 1
ATOM 1231 O O . GLN A 1 167 ? 4.232 -10.022 -6.453 1.00 90.56 167 GLN A O 1
ATOM 1236 N N . GLY A 1 168 ? 4.365 -11.232 -4.546 1.00 87.81 168 GLY A N 1
ATOM 1237 C CA . GLY A 1 168 ? 5.496 -12.073 -4.915 1.00 87.81 168 GLY A CA 1
ATOM 1238 C C . GLY A 1 168 ? 6.823 -11.314 -5.003 1.00 87.81 168 GLY A C 1
ATOM 1239 O O . GLY A 1 168 ? 6.980 -10.206 -4.486 1.00 87.81 168 GLY A O 1
ATOM 1240 N N . GLY A 1 169 ? 7.786 -11.915 -5.701 1.00 86.38 169 GLY A N 1
ATOM 1241 C CA . GLY A 1 169 ? 9.126 -11.361 -5.898 1.00 86.38 169 GLY A CA 1
ATOM 1242 C C . GLY A 1 169 ? 10.026 -11.419 -4.660 1.00 86.38 169 GLY A C 1
ATOM 1243 O O . GLY A 1 169 ? 9.710 -12.056 -3.657 1.00 86.38 169 GLY A O 1
ATOM 1244 N N . ASN A 1 170 ? 11.186 -10.764 -4.752 1.00 85.88 170 ASN A N 1
ATOM 1245 C CA . ASN A 1 170 ? 12.262 -10.856 -3.752 1.00 85.88 170 ASN A CA 1
ATOM 1246 C C . ASN A 1 170 ? 12.420 -9.593 -2.890 1.00 85.88 170 ASN A C 1
ATOM 1248 O O . ASN A 1 170 ? 13.495 -9.343 -2.341 1.00 85.88 170 ASN A O 1
ATOM 1252 N N . LEU A 1 171 ? 11.380 -8.766 -2.796 1.00 85.38 171 LEU A N 1
ATOM 1253 C CA . LEU A 1 171 ? 11.442 -7.513 -2.057 1.00 85.38 171 LEU A CA 1
ATOM 1254 C C . LEU A 1 171 ? 11.098 -7.741 -0.575 1.00 85.38 171 LEU A C 1
ATOM 1256 O O . LEU A 1 171 ? 9.959 -8.042 -0.225 1.00 85.38 171 LEU A O 1
ATOM 1260 N N . ALA A 1 172 ? 12.094 -7.615 0.303 1.00 82.69 172 ALA A N 1
ATOM 1261 C CA . ALA A 1 172 ? 11.911 -7.813 1.738 1.00 82.69 172 ALA A CA 1
ATO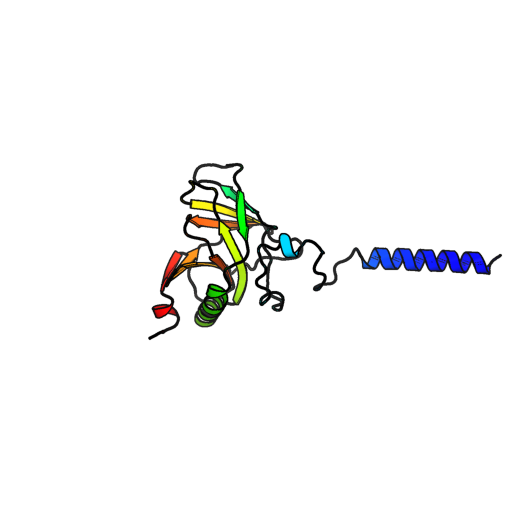M 1262 C C . ALA A 1 172 ? 11.187 -6.623 2.393 1.00 82.69 172 ALA A C 1
ATOM 1264 O O . ALA A 1 172 ? 11.337 -5.479 1.968 1.00 82.69 172 ALA A O 1
ATOM 1265 N N . ALA A 1 173 ? 10.418 -6.880 3.455 1.00 78.06 173 ALA A N 1
ATOM 1266 C CA . ALA A 1 173 ? 9.800 -5.836 4.274 1.00 78.06 173 ALA A CA 1
ATOM 1267 C C . ALA A 1 173 ? 10.840 -5.111 5.158 1.00 78.06 173 ALA A C 1
ATOM 1269 O O . ALA A 1 173 ? 11.768 -5.740 5.666 1.00 78.06 173 ALA A O 1
ATOM 1270 N N . GLY A 1 174 ? 10.662 -3.805 5.387 1.00 80.06 174 GLY A N 1
ATOM 1271 C CA . GLY A 1 174 ? 11.577 -2.975 6.182 1.00 80.06 174 GLY A CA 1
ATOM 1272 C C . GLY A 1 174 ? 12.818 -2.471 5.433 1.00 80.06 174 GLY A C 1
ATOM 1273 O O . GLY A 1 174 ? 13.710 -1.894 6.053 1.00 80.06 174 GLY A O 1
ATOM 1274 N N . THR A 1 175 ? 12.886 -2.673 4.119 1.00 85.19 175 THR A N 1
ATOM 1275 C CA . THR A 1 175 ? 13.936 -2.155 3.237 1.00 85.19 175 THR A CA 1
ATOM 1276 C C . THR A 1 175 ? 13.648 -0.702 2.866 1.00 85.19 175 THR A C 1
ATOM 1278 O O . THR A 1 175 ? 12.501 -0.330 2.633 1.00 85.19 175 THR A O 1
ATOM 1281 N N . GLU A 1 176 ? 14.694 0.117 2.789 1.00 90.94 176 GLU A N 1
ATOM 1282 C CA . GLU A 1 176 ? 14.665 1.445 2.176 1.00 90.94 176 GLU A CA 1
ATOM 1283 C C . GLU A 1 176 ? 15.709 1.469 1.057 1.00 90.94 176 GLU A C 1
ATOM 1285 O O . GLU A 1 176 ? 16.861 1.101 1.292 1.00 90.94 176 GLU A O 1
ATOM 1290 N N . GLU A 1 177 ? 15.316 1.886 -0.144 1.00 84.81 177 GLU A N 1
ATOM 1291 C CA . GLU A 1 177 ? 16.191 1.882 -1.318 1.00 84.81 177 GLU A CA 1
ATOM 1292 C C . GLU A 1 177 ? 15.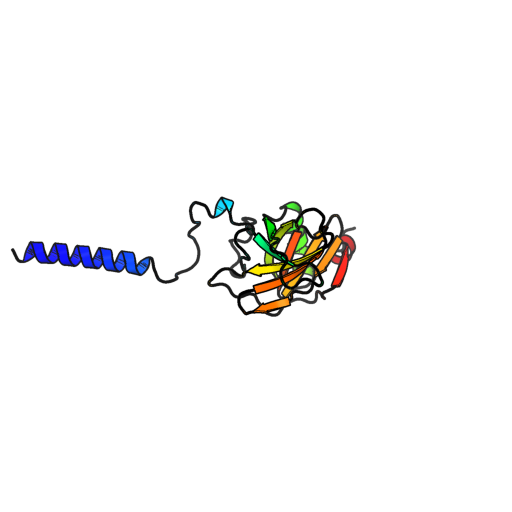884 3.069 -2.240 1.00 84.81 177 GLU A C 1
ATOM 1294 O O . GLU A 1 177 ? 14.742 3.529 -2.339 1.00 84.81 177 GLU A O 1
ATOM 1299 N N . THR A 1 178 ? 16.909 3.603 -2.908 1.00 85.12 178 THR A N 1
ATOM 1300 C CA . THR A 1 178 ? 16.713 4.673 -3.894 1.00 85.12 178 THR A CA 1
ATOM 1301 C C . THR A 1 178 ? 16.244 4.097 -5.228 1.00 85.12 178 THR A C 1
ATOM 1303 O O . THR A 1 178 ? 16.622 2.990 -5.612 1.00 85.12 178 THR A O 1
ATOM 1306 N N . TYR A 1 179 ? 15.468 4.863 -6.002 1.00 81.00 179 TYR A N 1
ATOM 1307 C CA . TYR A 1 179 ? 15.103 4.427 -7.359 1.00 81.00 179 TYR A CA 1
ATOM 1308 C C . TYR A 1 179 ? 16.330 4.270 -8.253 1.00 81.00 179 TYR A C 1
ATOM 1310 O O . TYR A 1 179 ? 16.337 3.436 -9.152 1.00 81.00 179 TYR A O 1
ATOM 1318 N N . LYS A 1 180 ? 17.371 5.071 -7.998 1.00 78.94 180 LYS A N 1
ATOM 1319 C CA . LYS A 1 180 ? 18.619 5.024 -8.748 1.00 78.94 180 LYS A CA 1
ATOM 1320 C C . LYS A 1 180 ? 19.321 3.681 -8.579 1.00 78.94 180 LYS A C 1
ATOM 1322 O O . LYS A 1 180 ? 19.711 3.085 -9.580 1.00 78.94 180 LYS A O 1
ATOM 1327 N N . ASP A 1 181 ? 19.442 3.221 -7.338 1.00 80.88 181 ASP A N 1
ATOM 1328 C CA . ASP A 1 181 ? 20.117 1.965 -7.012 1.00 80.88 181 ASP A CA 1
ATOM 1329 C C . ASP A 1 181 ? 19.293 0.763 -7.494 1.00 80.88 181 ASP A C 1
ATOM 1331 O O . ASP A 1 181 ? 19.830 -0.104 -8.182 1.00 80.88 181 ASP A O 1
ATOM 1335 N N . CYS A 1 182 ? 17.977 0.782 -7.254 1.00 82.00 182 CYS A N 1
ATOM 1336 C CA . CYS A 1 182 ? 17.061 -0.291 -7.649 1.00 82.00 182 CYS A CA 1
ATOM 1337 C C . CYS A 1 182 ? 16.948 -0.445 -9.177 1.00 82.00 182 CYS A C 1
ATOM 1339 O O . CYS A 1 182 ? 16.972 -1.555 -9.710 1.00 82.00 182 CYS A O 1
ATOM 1341 N N . LEU A 1 183 ? 16.830 0.671 -9.906 1.00 80.00 183 LEU A N 1
ATOM 1342 C CA . LEU A 1 183 ? 16.539 0.673 -11.347 1.00 80.00 183 LEU A CA 1
ATOM 1343 C C . LEU A 1 183 ? 17.776 0.920 -12.222 1.00 80.00 183 LEU A C 1
ATOM 1345 O O . LEU A 1 183 ? 17.665 0.971 -13.449 1.00 80.00 183 LEU A O 1
ATOM 1349 N N . GLY A 1 184 ? 18.952 1.106 -11.617 1.00 73.69 184 GLY A N 1
ATOM 1350 C CA . GLY A 1 184 ? 20.202 1.364 -12.331 1.00 73.69 184 GLY A CA 1
ATOM 1351 C C . GLY A 1 184 ? 20.202 2.668 -13.137 1.00 73.69 184 GLY A C 1
ATOM 1352 O O . GLY A 1 184 ? 20.863 2.749 -14.178 1.00 73.69 184 GLY A O 1
ATOM 1353 N N . TRP A 1 185 ? 19.446 3.683 -12.702 1.00 75.56 185 TRP A N 1
ATOM 1354 C CA . TRP A 1 185 ? 19.449 4.996 -13.355 1.00 75.56 185 TRP A CA 1
ATOM 1355 C C . TRP A 1 185 ? 20.841 5.631 -13.218 1.00 75.56 185 TRP A C 1
ATOM 1357 O O . TRP A 1 185 ? 21.487 5.515 -12.178 1.00 75.56 185 TRP A O 1
ATOM 1367 N N . LYS A 1 186 ? 21.345 6.271 -14.277 1.00 55.31 186 LYS A N 1
ATOM 1368 C CA . LYS A 1 186 ? 22.688 6.878 -14.288 1.00 55.31 186 LYS A CA 1
ATOM 1369 C C . LYS A 1 186 ? 22.635 8.353 -13.931 1.00 55.31 186 LYS A C 1
ATOM 1371 O O . LYS A 1 186 ? 21.864 9.072 -14.595 1.00 55.31 186 LYS A O 1
#

Sequence (186 aa):
MKKIVSFALAAVMVCAMSISVCAAPMAPGRLLPGEYTNNAVLSGLWLETNDFVPVSSGVGDCTIEGQEKSGMTADLFHVFPNYTGTAQSVAAAHGSTIVCAFGVKLPPLLSGGRVVLHVKDGFDMPSDIVAVSMHGEKFNTIAVEKVNDRQIALNLKASDNQIYIFQGGNLAAGTEETYKDCLGWK

Foldseek 3Di:
DVVVVVVVVVVVVVVVVVVVVVPDDDDDDDDDPCCVVQQQWDPVVCSPDPLAWGWDRFWWQWAAPPDPHDVFIKGKHHADPVCPVLVVLLCVLQVWDWRTKIFIAGDPPAQKTKTKIFTDPPDWDDPQKWKWADDDFKIAIWDWDDPDRGIIITTDGNRRTIITIIGDGDDDHGDMDGSCVSNVPD

Radius of gyration: 21.38 Å; chains: 1; bounding box: 82×34×47 Å

Secondary structure (DSSP, 8-state):
-HHHHHHHHHHHHHHHHHHHTTSS---S----TTHHHH-TT--TTSTT-TT---B-SSEEEEEPTT-S---EEEEEEPPPHHHHHHHHHHHHHHT-EEEEEEEEE--TT-SEEEEEEEBPTT----SSEEEEEEETTEEEEEPEEEEETTEEEEEEETT--EEEEEESSS--TT-EEEHHHHHT--

pLDDT: mean 72.03, std 19.94, range [26.11, 94.44]